Protein 3GQS (pdb70)

CATH classification: 2.60.200.20

Sequence (201 aa):
SRFLLKVLAANIGAEFFHLDSGKTYIVGSDPQVADIVLSDMSISRQHAKIIIGNDNSVLIEDLGSKNGVIVEGRKIEHQSTLSANQVVALGTTLFLLVDYASRFLLKVLAGANIGAEFFHLDSGKTYIVGSDPQVADIVLSDMSISRQHAKIIIIGNDNSVLIEDLGSKNGVIVEGRKIEHQSTTLSANQVVALGTTLFLLVDYA

Solvent-accessible surface area: 9762 Å² total; per-residue (Å²): 92,120,11,24,3,9,5,17,41,94,36,74,57,51,72,103,67,2,46,68,42,112,66,20,33,0,0,32,38,96,166,61,10,82,17,67,4,98,31,187,28,6,25,178,74,0,0,54,0,47,2,24,129,85,70,63,5,68,0,42,38,44,77,17,182,62,5,0,52,0,10,35,110,134,15,112,69,87,34,88,4,56,37,21,37,0,0,12,0,27,101,0,44,0,0,0,0,37,90,129,84,122,7,25,1,11,14,17,29,16,89,67,126,7,54,67,90,76,2,42,69,47,112,64,34,30,0,0,22,25,98,170,55,11,92,7,55,47,102,36,113,30,5,33,148,72,0,0,66,2,62,4,16,128,104,82,45,1,66,1,54,27,52,75,12,99,77,0,0,62,10,73,73,59,130,16,102,153,87,30,86,2,52,31,11,42,16,2,20,2,26,115,17,32,1,0,0,7,35,137,119

InterPro domains:
  IPR000253 Forkhead-associated (FHA) domain [PF00498] (25-90)
  IPR000253 Forkhead-associated (FHA) domain [PS50006] (406-457)
  IPR000253 Forkhead-associated (FHA) domain [SM00240] (24-75)
  IPR000253 Forkhead-associated (FHA) domain [SM00240] (405-457)
  IPR007055 BON domain [PF04972] (689-754)
  IPR007055 BON domain [PS50914] (686-757)
  IPR008984 SMAD/FHA domain superfamily [SSF49879] (3-97)
  IPR008984 SMAD/FHA domain superfamily [SSF49879] (344-480)
  IPR012843 YscD [TIGR02500] (384-827)
  IPR032030 YscD, cytoplasmic domain [PF16697] (387-481)
  IPR050923 Cellular Process Regulator and RNA Processing Protein [PTHR23308] (281-522)
  IPR054376 CdsD, periplasmic PD2 domain [PF22598] (625-685)
  IPR056283 CdsD, C-terminal [PF23862] (772-826)
  IPR056285 CdsD, PD1 domain [PF23863] (573-621)

B-factor: mean 34.55, std 6.67, range [15.03, 60.7]

Foldseek 3Di:
DWKWKAWPFQVHGDIGTDDAQDKFWEFQAPVPGPNHRPDPQTHNTFKMWGHHNPQWIKMFGPPGPQAKAWQHRGDPGMGTAHAPIWIDRGNIIMGMHDDD/DWKKKFWDDPVDRTDIDTDDAQDKFFEFQAPVPGDNHDVDPLTHRGAKMWGHHPPQWIKIAGPVRPQAKAKQRRRDDGMDTHHAQIWIDRGNIIMGMHDDD

Structure (mmCIF, N/CA/C/O backbone):
data_3GQS
#
_entry.id   3GQS
#
_cell.length_a   49.387
_cell.length_b   86.475
_cell.length_c   94.592
_cell.angle_alpha   90.00
_cell.angle_beta   90.00
_cell.angle_gamma   90.00
#
_symmetry.space_group_name_H-M   'C 2 2 21'
#
loop_
_entity.id
_entity.type
_entity.pdbx_description
1 polymer 'Adenylate cyclase-like protein'
2 non-polymer 'PHOSPHATE ION'
3 water water
#
loop_
_atom_site.group_PDB
_atom_site.id
_atom_site.type_symbol
_atom_site.label_atom_id
_atom_site.label_alt_id
_atom_site.label_comp_id
_atom_site.label_asym_id
_atom_site.label_entity_id
_atom_site.label_seq_id
_atom_site.pdbx_PDB_ins_code
_atom_site.Cartn_x
_atom_site.Cartn_y
_atom_site.Cartn_z
_atom_site.occupancy
_atom_site.B_iso_or_equiv
_atom_site.auth_seq_id
_atom_site.auth_comp_id
_atom_site.auth_asym_id
_atom_site.auth_atom_id
_atom_site.pdbx_PDB_model_num
ATOM 1 N N . SER A 1 3 ? 49.154 56.395 38.878 1.00 35.55 3 SER A N 1
ATOM 2 C CA . SER A 1 3 ? 47.640 56.392 38.891 1.00 35.52 3 SER A CA 1
ATOM 3 C C . SER A 1 3 ? 47.035 55.146 39.592 1.00 34.22 3 SER A C 1
ATOM 4 O O . SER A 1 3 ? 47.654 54.103 39.674 1.00 34.68 3 SER A O 1
ATOM 7 N N . ARG A 1 4 ? 45.797 55.289 40.045 1.00 33.12 4 ARG A N 1
ATOM 8 C CA . ARG A 1 4 ? 45.141 54.364 40.997 1.00 31.39 4 ARG A CA 1
ATOM 9 C C . ARG A 1 4 ? 43.941 53.615 40.393 1.00 30.72 4 ARG A C 1
ATOM 10 O O . ARG A 1 4 ? 42.915 54.219 40.102 1.00 29.25 4 ARG A O 1
ATOM 18 N N . PHE A 1 5 ? 44.073 52.306 40.211 1.00 30.01 5 PHE A N 1
ATOM 19 C CA . PHE A 1 5 ? 42.990 51.485 39.628 1.00 29.85 5 PHE A CA 1
ATOM 20 C C . PHE A 1 5 ? 42.167 50.798 40.704 1.00 29.60 5 PHE A C 1
ATOM 21 O O . PHE A 1 5 ? 42.708 50.320 41.680 1.00 28.52 5 PHE A O 1
ATOM 29 N N . LEU A 1 6 ? 40.874 50.680 40.445 1.00 29.64 6 LEU A N 1
ATOM 30 C CA . LEU A 1 6 ? 39.970 49.940 41.329 1.00 29.37 6 LEU A CA 1
ATOM 31 C C . LEU A 1 6 ? 39.069 49.060 40.490 1.00 29.23 6 LEU A C 1
ATOM 32 O O . LEU A 1 6 ? 38.655 49.441 39.416 1.00 30.10 6 LEU A O 1
ATOM 37 N N . LEU A 1 7 ? 38.765 47.877 40.983 1.00 28.85 7 LEU A N 1
ATOM 38 C CA . LEU A 1 7 ? 37.874 47.014 40.288 1.00 29.02 7 LEU A CA 1
ATOM 39 C C . LEU A 1 7 ? 36.508 47.229 40.962 1.00 28.45 7 LEU A C 1
ATOM 40 O O . LEU A 1 7 ? 36.382 47.053 42.164 1.00 26.19 7 LEU A O 1
ATOM 45 N N . LYS A 1 8 ? 35.514 47.667 40.223 1.00 28.43 8 LYS A N 1
ATOM 46 C CA . LYS A 1 8 ? 34.169 47.718 40.859 1.00 29.79 8 LYS A CA 1
ATOM 47 C C . LYS A 1 8 ? 33.213 46.700 40.227 1.00 28.95 8 LYS A C 1
ATOM 48 O O . LYS A 1 8 ? 33.075 46.634 39.022 1.00 29.75 8 LYS A O 1
ATOM 54 N N . VAL A 1 9 ? 32.590 45.906 41.054 1.00 29.04 9 VAL A N 1
ATOM 55 C CA . VAL A 1 9 ? 31.509 44.995 40.607 1.00 30.40 9 VAL A CA 1
ATOM 56 C C . VAL A 1 9 ? 30.165 45.753 40.434 1.00 31.28 9 VAL A C 1
ATOM 57 O O . VAL A 1 9 ? 29.708 46.405 41.361 1.00 31.17 9 VAL A O 1
ATOM 61 N N . LEU A 1 10 ? 29.578 45.630 39.243 1.00 32.12 10 LEU A N 1
ATOM 62 C CA . LEU A 1 10 ? 28.388 46.367 38.806 1.00 33.49 10 LEU A CA 1
ATOM 63 C C . LEU A 1 10 ? 27.076 45.630 39.064 1.00 35.68 10 LEU A C 1
ATOM 64 O O . LEU A 1 10 ? 26.042 46.281 39.263 1.00 35.50 10 LEU A O 1
ATOM 69 N N . ALA A 1 11 ? 27.130 44.292 39.058 1.00 37.05 11 ALA A N 1
ATOM 70 C CA . ALA A 1 11 ? 25.908 43.443 39.072 1.00 38.59 11 ALA A CA 1
ATOM 71 C C . ALA A 1 11 ? 26.281 42.000 38.827 1.00 38.60 11 ALA A C 1
ATOM 72 O O . ALA A 1 11 ? 27.462 41.738 38.626 1.00 39.79 11 ALA A O 1
ATOM 74 N N . ALA A 1 13 ? 24.131 39.754 41.660 1.00 55.46 13 ALA A N 1
ATOM 75 C CA . ALA A 1 13 ? 25.432 39.153 41.916 1.00 55.57 13 ALA A CA 1
ATOM 76 C C . ALA A 1 13 ? 26.042 39.648 43.265 1.00 55.94 13 ALA A C 1
ATOM 77 O O . ALA A 1 13 ? 25.463 39.414 44.334 1.00 56.30 13 ALA A O 1
ATOM 79 N N . ASN A 1 14 ? 27.199 40.318 43.196 1.00 55.79 14 ASN A N 1
ATOM 80 C CA . ASN A 1 14 ? 27.885 40.910 44.362 1.00 54.95 14 ASN A CA 1
ATOM 81 C C . ASN A 1 14 ? 28.017 42.442 44.204 1.00 54.03 14 ASN A C 1
ATOM 82 O O . ASN A 1 14 ? 29.038 43.024 44.587 1.00 54.32 14 ASN A O 1
ATOM 84 N N . ILE A 1 15 ? 26.977 43.068 43.645 1.00 52.79 15 ILE A N 1
ATOM 85 C CA . ILE A 1 15 ? 26.944 44.527 43.326 1.00 51.30 15 ILE A CA 1
ATOM 86 C C . ILE A 1 15 ? 27.489 45.466 44.432 1.00 50.09 15 ILE A C 1
ATOM 87 O O . ILE A 1 15 ? 27.175 45.312 45.604 1.00 50.40 15 ILE A O 1
ATOM 89 N N . GLY A 1 16 ? 28.290 46.450 44.041 1.00 48.47 16 GLY A N 1
ATOM 90 C CA . GLY A 1 16 ? 28.840 47.419 44.996 1.00 47.38 16 GLY A CA 1
ATOM 91 C C . GLY A 1 16 ? 30.339 47.213 45.255 1.00 46.80 16 GLY A C 1
ATOM 92 O O . GLY A 1 16 ? 31.114 48.201 45.299 1.00 47.53 16 GLY A O 1
ATOM 93 N N . ALA A 1 17 ? 30.758 45.943 45.392 1.00 44.00 17 ALA A N 1
ATOM 94 C CA . ALA A 1 17 ? 32.141 45.612 45.802 1.00 41.80 17 ALA A CA 1
ATOM 95 C C . ALA A 1 17 ? 33.177 46.489 45.047 1.00 38.99 17 ALA A C 1
ATOM 96 O O . ALA A 1 17 ? 33.055 46.663 43.836 1.00 38.80 17 ALA A O 1
ATOM 98 N N . GLU A 1 18 ? 34.157 47.040 45.765 1.00 34.99 18 GLU A N 1
ATOM 99 C CA . GLU A 1 18 ? 35.269 47.793 45.119 1.00 32.22 18 GLU A CA 1
ATOM 100 C C . GLU A 1 18 ? 36.645 47.560 45.781 1.00 28.71 18 GLU A C 1
ATOM 101 O O . GLU A 1 18 ? 36.792 47.684 46.973 1.00 25.84 18 GLU A O 1
ATOM 107 N N . PHE A 1 19 ? 37.627 47.226 44.945 1.00 26.82 19 PHE A N 1
ATOM 108 C CA A PHE A 1 19 ? 38.957 46.758 45.404 0.50 25.43 19 PHE A CA 1
ATOM 109 C CA B PHE A 1 19 ? 38.949 46.761 45.390 0.50 25.64 19 PHE A CA 1
ATOM 110 C C . PHE A 1 19 ? 40.100 47.451 44.645 1.00 24.46 19 PHE A C 1
ATOM 111 O O . PHE A 1 19 ? 40.150 47.444 43.431 1.00 23.99 19 PHE A O 1
ATOM 126 N N . HIS A 1 20 ? 41.011 48.061 45.393 1.00 23.56 20 HIS A N 1
ATOM 127 C CA . HIS A 1 20 ? 42.206 48.712 44.827 1.00 22.12 20 HIS A CA 1
ATOM 128 C C . HIS A 1 20 ? 43.116 47.634 44.297 1.00 20.93 20 HIS A C 1
ATOM 129 O O . HIS A 1 20 ? 43.441 46.714 44.993 1.00 20.96 20 HIS A O 1
ATOM 136 N N . LEU A 1 21 ? 43.422 47.726 43.026 1.00 20.77 21 LEU A N 1
ATOM 137 C CA . LEU A 1 21 ? 44.278 46.763 42.353 1.00 22.44 21 LEU A CA 1
ATOM 138 C C . LEU A 1 21 ? 45.655 47.458 42.199 1.00 22.08 21 LEU A C 1
ATOM 139 O O . LEU A 1 21 ? 45.798 48.475 41.512 1.00 21.89 21 LEU A O 1
ATOM 144 N N . ASP A 1 22 ? 46.633 46.898 42.866 1.00 22.92 22 ASP A N 1
ATOM 145 C CA . ASP A 1 22 ? 47.988 47.565 43.054 1.00 23.31 22 ASP A CA 1
ATOM 146 C C . ASP A 1 22 ? 48.796 47.476 41.792 1.00 23.80 22 ASP A C 1
ATOM 147 O O . ASP A 1 22 ? 48.697 46.488 41.049 1.00 23.90 22 ASP A O 1
ATOM 152 N N . SER A 1 23 ? 49.634 48.476 41.541 1.00 24.51 23 SER A N 1
ATOM 153 C CA . SER A 1 23 ? 50.476 48.449 40.348 1.00 24.34 23 SER A CA 1
ATOM 154 C C . SER A 1 23 ? 51.562 47.374 40.536 1.00 25.26 23 SER A C 1
ATOM 155 O O . SER A 1 23 ? 52.152 47.212 41.628 1.00 25.17 23 SER A O 1
ATOM 158 N N . GLY A 1 24 ? 51.821 46.618 39.476 1.00 26.06 24 GLY A N 1
ATOM 159 C CA . GLY A 1 24 ? 52.771 45.474 39.571 1.00 26.86 24 GLY A CA 1
ATOM 160 C C . GLY A 1 24 ? 52.173 44.209 40.201 1.00 27.43 24 GLY A C 1
ATOM 161 O O . GLY A 1 24 ? 52.881 43.257 40.519 1.00 26.85 24 GLY A O 1
ATOM 162 N N . LYS A 1 25 ? 50.856 44.172 40.397 1.00 28.28 25 LYS A N 1
ATOM 163 C CA . LYS A 1 25 ? 50.261 42.960 40.994 1.00 28.41 25 LYS A CA 1
ATOM 164 C C . LYS A 1 25 ? 49.290 42.306 40.071 1.00 27.68 25 LYS A C 1
ATOM 165 O O . LYS A 1 25 ? 48.777 42.921 39.150 1.00 28.70 25 LYS A O 1
ATOM 171 N N . THR A 1 26 ? 49.047 41.040 40.357 1.00 27.67 26 THR A N 1
ATOM 172 C CA . THR A 1 26 ? 48.167 40.161 39.594 1.00 26.45 26 THR A CA 1
ATOM 173 C C . THR A 1 26 ? 47.052 39.689 40.523 1.00 26.46 26 THR A C 1
ATOM 174 O O . THR A 1 26 ? 47.319 39.314 41.647 1.00 25.26 26 THR A O 1
ATOM 178 N N . TYR A 1 27 ? 45.811 39.669 40.028 1.00 25.62 27 TYR A N 1
ATOM 179 C CA . TYR A 1 27 ? 44.667 39.284 40.855 1.00 25.45 27 TYR A CA 1
ATOM 180 C C . TYR A 1 27 ? 43.794 38.277 40.109 1.00 23.50 27 TYR A C 1
ATOM 181 O O . TYR A 1 27 ? 43.450 38.448 38.987 1.00 23.34 27 TYR A O 1
ATOM 190 N N . ILE A 1 28 ? 43.437 37.226 40.768 1.00 23.59 28 ILE A N 1
ATOM 191 C CA . ILE A 1 28 ? 42.610 36.203 40.161 1.00 23.40 28 ILE A CA 1
ATOM 192 C C . ILE A 1 28 ? 41.174 36.445 40.596 1.00 23.41 28 ILE A C 1
ATOM 193 O O . ILE A 1 28 ? 40.922 36.619 41.756 1.00 23.71 28 ILE A O 1
ATOM 198 N N . VAL A 1 29 ? 40.270 36.459 39.646 1.00 24.23 29 VAL A N 1
ATOM 199 C CA . VAL A 1 29 ? 38.841 36.664 39.943 1.00 25.88 29 VAL A CA 1
ATOM 200 C C . VAL A 1 29 ? 38.156 35.284 39.769 1.00 25.00 29 VAL A C 1
ATOM 201 O O . VAL A 1 29 ? 38.288 34.673 38.761 1.00 26.86 29 VAL A O 1
ATOM 205 N N . GLY A 1 30 ? 37.476 34.806 40.779 1.00 24.90 30 GLY A N 1
ATOM 206 C CA . GLY A 1 30 ? 36.757 33.549 40.647 1.00 25.89 30 GLY A CA 1
ATOM 207 C C . GLY A 1 30 ? 35.759 33.344 41.764 1.00 26.18 30 GLY A C 1
ATOM 208 O O . GLY A 1 30 ? 35.582 34.220 42.595 1.00 26.52 30 GLY 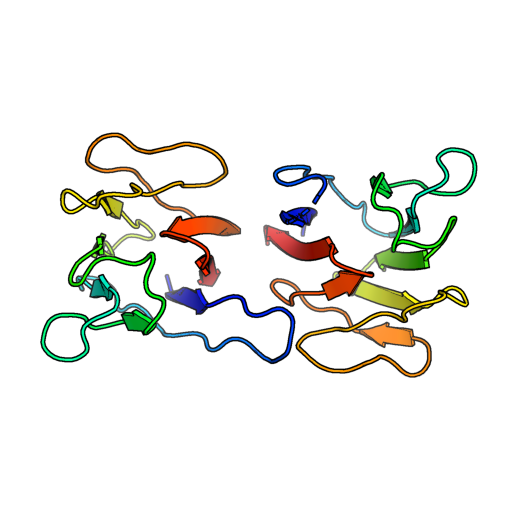A O 1
ATOM 209 N N . SER A 1 31 ? 35.147 32.161 41.780 1.00 26.27 31 SER A N 1
ATOM 210 C CA . SER A 1 31 ? 34.144 31.790 42.782 1.00 25.43 31 SER A CA 1
ATOM 211 C C . SER A 1 31 ? 34.690 30.994 43.969 1.00 25.81 31 SER A C 1
ATOM 212 O O . SER A 1 31 ? 34.000 30.908 44.988 1.00 25.62 31 SER A O 1
ATOM 215 N N . ASP A 1 32 ? 35.899 30.422 43.840 1.00 24.84 32 ASP A N 1
ATOM 216 C CA . ASP A 1 32 ? 36.538 29.630 44.926 1.00 25.06 32 ASP A CA 1
ATOM 217 C C . ASP A 1 32 ? 37.579 30.472 45.735 1.00 24.88 32 ASP A C 1
ATOM 218 O O . ASP A 1 32 ? 38.613 30.855 45.196 1.00 25.44 32 ASP A O 1
ATOM 223 N N . PRO A 1 33 ? 37.299 30.735 47.017 1.00 24.33 33 PRO A N 1
ATOM 224 C CA . PRO A 1 33 ? 38.121 31.551 47.811 1.00 25.29 33 PRO A CA 1
ATOM 225 C C . PRO A 1 33 ? 39.498 30.968 48.117 1.00 25.99 33 PRO A C 1
ATOM 226 O O . PRO A 1 33 ? 40.361 31.712 48.549 1.00 26.08 33 PRO A O 1
ATOM 230 N N . GLN A 1 34 ? 39.670 29.669 47.926 1.00 26.66 34 GLN A N 1
ATOM 231 C CA . GLN A 1 34 ? 40.996 29.020 48.064 1.00 27.38 34 GLN A CA 1
ATOM 232 C C . GLN A 1 34 ? 41.910 29.198 46.856 1.00 26.93 34 GLN A C 1
ATOM 233 O O . GLN A 1 34 ? 43.075 28.811 46.932 1.00 27.84 34 GLN A O 1
ATOM 239 N N . VAL A 1 35 ? 41.391 29.729 45.748 1.00 26.20 35 VAL A N 1
ATOM 240 C CA . VAL A 1 35 ? 42.216 29.985 44.553 1.00 25.92 35 VAL A CA 1
ATOM 241 C C . VAL A 1 35 ? 42.102 31.420 43.993 1.00 26.60 35 VAL A C 1
ATOM 242 O O . VAL A 1 35 ? 42.999 31.872 43.269 1.00 27.93 35 VAL A O 1
ATOM 246 N N . ALA A 1 36 ? 41.010 32.130 44.327 1.00 25.09 36 ALA A N 1
ATOM 247 C CA . ALA A 1 36 ? 40.769 33.465 43.827 1.00 23.86 36 ALA A CA 1
ATOM 248 C C . ALA A 1 36 ? 41.140 34.511 44.867 1.00 22.81 36 ALA A C 1
ATOM 249 O O . ALA A 1 36 ? 41.029 34.279 46.063 1.00 20.88 36 ALA A O 1
ATOM 251 N N . ASP A 1 37 ? 41.595 35.667 44.372 1.00 22.58 37 ASP A N 1
ATOM 252 C CA . ASP A 1 37 ? 41.818 36.876 45.217 1.00 23.58 37 ASP A CA 1
ATOM 253 C C . ASP A 1 37 ? 40.570 37.800 45.332 1.00 24.06 37 ASP A C 1
ATOM 254 O O . ASP A 1 37 ? 40.360 38.420 46.361 1.00 22.97 37 ASP A O 1
ATOM 259 N N . ILE A 1 38 ? 39.790 37.879 44.260 1.00 25.27 38 ILE A N 1
ATOM 260 C CA . ILE A 1 38 ? 38.476 38.617 44.270 1.00 26.29 38 ILE A CA 1
ATOM 261 C C . ILE A 1 38 ? 37.419 37.509 44.101 1.00 27.51 38 ILE A C 1
ATOM 262 O O . ILE A 1 38 ? 37.305 36.874 43.051 1.00 26.06 38 ILE A O 1
ATOM 267 N N . VAL A 1 39 ? 36.745 37.191 45.194 1.00 29.55 39 VAL A N 1
ATOM 268 C CA . VAL A 1 39 ? 35.861 36.044 45.196 1.00 31.12 39 VAL A CA 1
ATOM 269 C C . VAL A 1 39 ? 34.417 36.524 44.963 1.00 32.92 39 VAL A C 1
ATOM 270 O O . VAL A 1 39 ? 33.850 37.284 45.764 1.00 33.89 39 VAL A O 1
ATOM 274 N N . LEU A 1 40 ? 33.836 36.034 43.878 1.00 34.40 40 LEU A N 1
ATOM 275 C CA . LEU A 1 40 ? 32.427 36.316 43.501 1.00 36.50 40 LEU A CA 1
ATOM 276 C C . LEU A 1 40 ? 31.593 35.026 43.568 1.00 37.07 40 LEU A C 1
ATOM 277 O O . LEU A 1 40 ? 31.896 34.032 42.900 1.00 37.56 40 LEU A O 1
ATOM 282 N N . SER A 1 41 ? 30.541 35.051 44.360 1.00 37.93 41 SER A N 1
ATOM 283 C CA . SER A 1 41 ? 29.786 33.814 44.691 1.00 38.73 41 SER A CA 1
ATOM 284 C C . SER A 1 41 ? 28.824 33.267 43.600 1.00 38.69 41 SER A C 1
ATOM 285 O O . SER A 1 41 ? 28.172 32.283 43.815 1.00 39.87 41 SER A O 1
ATOM 288 N N . ASP A 1 42 ? 28.803 33.873 42.429 1.00 39.16 42 ASP A N 1
ATOM 289 C CA . ASP A 1 42 ? 27.907 33.488 41.335 1.00 39.27 42 ASP A CA 1
ATOM 290 C C . ASP A 1 42 ? 28.300 32.158 40.676 1.00 38.38 42 ASP A C 1
ATOM 291 O O . ASP A 1 42 ? 29.417 31.973 40.203 1.00 38.50 42 ASP A O 1
ATOM 296 N N . MET A 1 43 ? 27.336 31.250 40.644 1.00 37.90 43 MET A N 1
ATOM 297 C CA . MET A 1 43 ? 27.457 29.909 40.047 1.00 37.32 43 MET A CA 1
ATOM 298 C C . MET A 1 43 ? 28.074 29.865 38.639 1.00 35.89 43 MET A C 1
ATOM 299 O O . MET A 1 43 ? 28.630 28.850 38.250 1.00 35.62 43 MET A O 1
ATOM 304 N N . SER A 1 44 ? 27.957 30.952 37.881 1.00 34.34 44 SER A N 1
ATOM 305 C CA . SER A 1 44 ? 28.403 31.007 36.468 1.00 33.13 44 SER A CA 1
ATOM 306 C C . SER A 1 44 ? 29.860 31.501 36.329 1.00 31.31 44 SER A C 1
ATOM 307 O O . SER A 1 44 ? 30.367 31.723 35.219 1.00 29.24 44 SER A O 1
ATOM 310 N N . ILE A 1 45 ? 30.485 31.709 37.485 1.00 30.24 45 ILE A N 1
ATOM 311 C CA . ILE A 1 45 ? 31.904 32.084 37.588 1.00 28.56 45 ILE A CA 1
ATOM 312 C C . ILE A 1 45 ? 32.781 30.835 37.970 1.00 26.88 45 ILE A C 1
ATOM 313 O O . ILE A 1 45 ? 32.605 30.153 38.993 1.00 25.08 45 ILE A O 1
ATOM 318 N N . SER A 1 46 ? 33.746 30.558 37.120 1.00 26.34 46 SER A N 1
ATOM 319 C CA . SER A 1 46 ? 34.714 29.500 37.373 1.00 25.90 46 SER A CA 1
ATOM 320 C C . SER A 1 46 ? 35.452 29.698 38.713 1.00 25.47 46 SER A C 1
ATOM 321 O O . SER A 1 46 ? 35.552 30.814 39.234 1.00 25.88 46 SER A O 1
ATOM 324 N N . ARG A 1 47 ? 35.916 28.596 39.280 1.00 26.19 47 ARG A N 1
ATOM 325 C CA . ARG A 1 47 ? 36.622 28.615 40.561 1.00 26.78 47 ARG A CA 1
ATOM 326 C C . ARG A 1 47 ? 37.746 29.667 40.492 1.00 26.57 47 ARG A C 1
ATOM 327 O O . ARG A 1 47 ? 37.913 30.506 41.366 1.00 26.07 47 ARG A O 1
ATOM 335 N N . GLN A 1 48 ? 38.446 29.625 39.386 1.00 27.21 48 GLN A N 1
ATOM 336 C CA . GLN A 1 48 ? 39.318 30.725 38.967 1.00 27.93 48 GLN A CA 1
ATOM 337 C C . GLN A 1 48 ? 39.088 31.004 37.503 1.00 27.45 48 GLN A C 1
ATOM 338 O O . GLN A 1 48 ? 39.219 30.168 36.653 1.00 27.67 48 GLN A O 1
ATOM 344 N N . HIS A 1 49 ? 38.724 32.233 37.221 1.00 28.66 49 HIS A N 1
ATOM 345 C CA . HIS A 1 49 ? 38.097 32.537 35.979 1.00 28.55 49 HIS A CA 1
ATOM 346 C C . HIS A 1 49 ? 38.955 33.416 35.056 1.00 29.61 49 HIS A C 1
ATOM 347 O O . HIS A 1 49 ? 39.080 33.167 33.858 1.00 30.21 49 HIS A O 1
ATOM 354 N N . ALA A 1 50 ? 39.472 34.483 35.644 1.00 29.78 50 ALA A N 1
ATOM 355 C CA . ALA A 1 50 ? 40.137 35.562 34.928 1.00 28.90 50 ALA A CA 1
ATOM 356 C C . ALA A 1 50 ? 41.261 36.039 35.819 1.00 28.39 50 ALA A C 1
ATOM 357 O O . ALA A 1 50 ? 41.166 35.976 37.022 1.00 26.33 50 ALA A O 1
ATOM 359 N N . LYS A 1 51 ? 42.301 36.560 35.185 1.00 28.59 51 LYS A N 1
ATOM 360 C CA . LYS A 1 51 ? 43.423 37.114 35.896 1.00 29.34 51 LYS A CA 1
ATOM 361 C C . LYS A 1 51 ? 43.667 38.511 35.420 1.00 28.10 51 LYS A C 1
ATOM 362 O O . LYS A 1 51 ? 43.605 38.760 34.248 1.00 28.53 51 LYS A O 1
ATOM 368 N N . ILE A 1 52 ? 43.894 39.421 36.347 1.00 27.46 52 ILE A N 1
ATOM 369 C CA . ILE A 1 52 ? 44.083 40.831 36.017 1.00 27.62 52 ILE A CA 1
ATOM 370 C C . ILE A 1 52 ? 45.474 41.226 36.465 1.00 27.17 52 ILE A C 1
ATOM 371 O O . ILE A 1 52 ? 45.820 41.119 37.615 1.00 27.62 52 ILE A O 1
ATOM 376 N N . ILE A 1 53 ? 46.277 41.632 35.509 1.00 27.47 53 ILE A N 1
ATOM 377 C CA . ILE A 1 53 ? 47.673 41.950 35.745 1.00 26.79 53 ILE A CA 1
ATOM 378 C C . ILE A 1 53 ? 47.861 43.428 35.585 1.00 26.68 53 ILE A C 1
ATOM 379 O O . ILE A 1 53 ? 47.658 43.985 34.516 1.00 25.99 53 ILE A O 1
ATOM 384 N N . ILE A 1 54 ? 48.238 44.084 36.657 1.00 27.88 54 ILE A N 1
ATOM 385 C CA . ILE A 1 54 ? 48.488 45.522 36.575 1.00 29.09 54 ILE A CA 1
ATOM 386 C C . ILE A 1 54 ? 49.978 45.679 36.437 1.00 30.54 54 ILE A C 1
ATOM 387 O O . ILE A 1 54 ? 50.737 45.321 37.326 1.00 30.60 54 ILE A O 1
ATOM 392 N N . GLY A 1 55 ? 50.381 46.165 35.273 1.00 32.15 55 GLY A N 1
ATOM 393 C CA . GLY A 1 55 ? 51.779 46.407 34.990 1.00 33.32 55 GLY A CA 1
ATOM 394 C C . GLY A 1 55 ? 52.222 47.608 35.789 1.00 34.85 55 GLY A C 1
ATOM 395 O O . GLY A 1 55 ? 51.419 48.328 36.362 1.00 35.61 55 GLY A O 1
ATOM 396 N N . ASN A 1 56 ? 53.518 47.832 35.830 1.00 36.58 56 ASN A N 1
ATOM 397 C CA . ASN A 1 56 ? 54.030 48.928 36.611 1.00 37.63 56 ASN A CA 1
ATOM 398 C C . ASN A 1 56 ? 53.863 50.292 35.952 1.00 38.12 56 ASN A C 1
ATOM 399 O O . ASN A 1 56 ? 54.166 51.305 36.578 1.00 38.38 56 ASN A O 1
ATOM 404 N N . ASP A 1 57 ? 53.337 50.327 34.731 1.00 38.34 57 ASP A N 1
ATOM 405 C CA . ASP A 1 57 ? 53.248 51.594 33.991 1.00 38.39 57 ASP A CA 1
ATOM 406 C C . ASP A 1 57 ? 51.846 52.022 33.529 1.00 38.44 57 ASP A C 1
ATOM 407 O O . ASP A 1 57 ? 51.675 52.498 32.412 1.00 38.30 57 ASP A O 1
ATOM 409 N N . ASN A 1 58 ? 50.846 51.870 34.377 1.00 39.15 58 ASN A N 1
ATOM 410 C CA . ASN A 1 58 ? 49.473 52.320 34.019 1.00 39.19 58 ASN A CA 1
ATOM 411 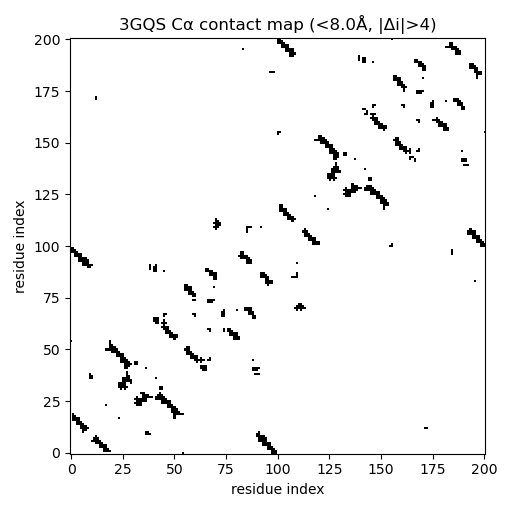C C . ASN A 1 58 ? 48.798 51.489 32.927 1.00 38.99 58 ASN A C 1
ATOM 412 O O . ASN A 1 58 ? 47.820 51.950 32.316 1.00 39.50 58 ASN A O 1
ATOM 414 N N . SER A 1 59 ? 49.315 50.284 32.686 1.00 38.21 59 SER A N 1
ATOM 415 C CA . SER A 1 59 ? 48.721 49.373 31.712 1.00 37.53 59 SER A CA 1
ATOM 416 C C . SER A 1 59 ? 48.117 48.158 32.415 1.00 36.39 59 SER A C 1
ATOM 417 O O . SER A 1 59 ? 48.639 47.664 33.412 1.00 35.94 59 SER A O 1
ATOM 420 N N . VAL A 1 60 ? 47.018 47.667 31.871 1.00 35.23 60 VAL A N 1
ATOM 421 C CA . VAL A 1 60 ? 46.356 46.510 32.434 1.00 34.05 60 VAL A CA 1
ATOM 422 C C . VAL A 1 60 ? 46.131 45.425 31.400 1.00 33.01 60 VAL A C 1
ATOM 423 O O . VAL A 1 60 ? 45.786 45.695 30.269 1.00 32.00 60 VAL A O 1
ATOM 427 N N . LEU A 1 61 ? 46.308 44.181 31.828 1.00 32.05 61 LEU A N 1
ATOM 428 C CA . LEU A 1 61 ? 46.001 43.041 30.974 1.00 30.89 61 LEU A CA 1
ATOM 429 C C . LEU A 1 61 ? 44.986 42.171 31.654 1.00 29.98 61 LEU A C 1
ATOM 430 O O . LEU A 1 61 ? 44.952 42.033 32.872 1.00 29.28 61 LEU A O 1
ATOM 435 N N . ILE A 1 62 ? 44.134 41.570 30.866 1.00 29.50 62 ILE A N 1
ATOM 436 C CA . ILE A 1 62 ? 43.211 40.607 31.412 1.00 29.04 62 ILE A CA 1
ATOM 437 C C . ILE A 1 62 ? 43.389 39.344 30.615 1.00 29.07 62 ILE A C 1
ATOM 438 O O . ILE A 1 62 ? 43.746 39.356 29.449 1.00 28.16 62 ILE A O 1
ATOM 443 N N . GLU A 1 63 ? 43.103 38.248 31.288 1.00 29.16 63 GLU A N 1
ATOM 444 C CA . GLU A 1 63 ? 43.454 36.936 30.814 1.00 29.77 63 GLU A CA 1
ATOM 445 C C . GLU A 1 63 ? 42.380 35.963 31.235 1.00 27.23 63 GLU A C 1
ATOM 446 O O . GLU A 1 63 ? 41.932 36.003 32.361 1.00 26.80 63 GLU A O 1
ATOM 452 N N . ASP A 1 64 ? 42.010 35.082 30.342 1.00 26.67 64 ASP A N 1
ATOM 453 C CA . ASP A 1 64 ? 41.068 34.015 30.653 1.00 27.29 64 ASP A CA 1
ATOM 454 C C . ASP A 1 64 ? 41.780 32.762 31.187 1.00 26.58 64 ASP A C 1
ATOM 455 O O . ASP A 1 64 ? 42.701 32.283 30.575 1.00 28.03 64 ASP A O 1
ATOM 460 N N . LEU A 1 65 ? 41.339 32.246 32.332 1.00 26.45 65 LEU A N 1
ATOM 461 C CA . LEU A 1 65 ? 41.999 31.087 32.976 1.00 26.36 65 LEU A CA 1
ATOM 462 C C . LEU A 1 65 ? 41.282 29.768 32.716 1.00 25.90 65 LEU A C 1
ATOM 463 O O . LEU A 1 65 ? 40.971 29.037 33.641 1.00 25.38 65 LEU A O 1
ATOM 468 N N . GLY A 1 66 ? 41.026 29.485 31.461 1.00 26.69 66 GLY A N 1
ATOM 469 C CA . GLY A 1 66 ? 40.263 28.296 31.081 1.00 27.38 66 GLY A CA 1
ATOM 470 C C . GLY A 1 66 ? 38.862 28.292 31.685 1.00 27.74 66 GLY A C 1
ATOM 471 O O . GLY A 1 66 ? 38.361 27.238 32.044 1.00 27.29 66 GLY A O 1
ATOM 472 N N . SER A 1 67 ? 38.241 29.482 31.772 1.00 27.79 67 SER A N 1
ATOM 473 C CA . SER A 1 67 ? 36.912 29.611 32.343 1.00 27.82 67 SER A CA 1
ATOM 474 C C . SER A 1 67 ? 35.870 28.853 31.509 1.00 29.13 67 SER A C 1
ATOM 475 O O . SER A 1 67 ? 36.003 28.666 30.289 1.00 27.41 67 SER A O 1
ATOM 478 N N . LYS A 1 68 ? 34.822 28.424 32.199 1.00 30.32 68 LYS A N 1
ATOM 479 C CA . LYS A 1 68 ? 33.690 27.712 31.557 1.00 31.62 68 LYS A CA 1
ATOM 480 C C . LYS A 1 68 ? 32.977 28.598 30.503 1.00 32.03 68 LYS A C 1
ATOM 481 O O . LYS A 1 68 ? 32.778 28.185 29.369 1.00 32.02 68 LYS A O 1
ATOM 487 N N . ASN A 1 69 ? 32.687 29.837 30.891 1.00 32.61 69 ASN A N 1
ATOM 488 C CA . ASN A 1 69 ? 31.847 30.807 30.151 1.00 33.34 69 ASN A CA 1
ATOM 489 C C . ASN A 1 69 ? 32.613 31.924 29.411 1.00 33.44 69 ASN A C 1
ATOM 490 O O . ASN A 1 69 ? 32.014 32.758 28.720 1.00 33.48 69 ASN A O 1
ATOM 495 N N . GLY A 1 70 ? 33.917 31.985 29.621 1.00 32.64 70 GLY A N 1
ATOM 496 C CA . GLY A 1 70 ? 34.753 32.926 28.881 1.00 32.31 70 GLY A CA 1
ATOM 497 C C . GLY A 1 70 ? 34.829 34.265 29.569 1.00 31.71 70 GLY A C 1
ATOM 498 O O . GLY A 1 70 ? 34.210 34.502 30.599 1.00 31.59 70 GLY A O 1
ATOM 499 N N . VAL A 1 71 ? 35.619 35.146 28.988 1.00 31.67 71 VAL A N 1
ATOM 500 C CA . VAL A 1 71 ? 35.800 36.504 29.497 1.00 30.62 71 VAL A CA 1
ATOM 501 C C . VAL A 1 71 ? 35.417 37.450 28.371 1.00 30.90 71 VAL A C 1
ATOM 502 O O . VAL A 1 71 ? 36.020 37.408 27.297 1.00 30.82 71 VAL A O 1
ATOM 506 N N . ILE A 1 72 ? 34.373 38.241 28.609 1.00 31.29 72 ILE A N 1
ATOM 507 C CA . ILE A 1 72 ? 33.793 39.145 27.600 1.00 31.31 72 ILE A CA 1
ATOM 508 C C . ILE A 1 72 ? 34.140 40.565 27.974 1.00 31.75 72 ILE A C 1
ATOM 509 O O . ILE A 1 72 ? 33.841 41.004 29.087 1.00 30.40 72 ILE A O 1
ATOM 514 N N . VAL A 1 73 ? 34.799 41.273 27.053 1.00 33.05 73 VAL A N 1
ATOM 515 C CA . VAL A 1 73 ? 35.070 42.703 27.248 1.00 34.55 73 VAL A CA 1
ATOM 516 C C . VAL A 1 73 ? 34.257 43.469 26.187 1.00 36.05 73 VAL A C 1
ATOM 517 O O . VAL A 1 73 ? 34.335 43.198 24.977 1.00 36.20 73 VAL A O 1
ATOM 521 N N . GLU A 1 74 ? 33.438 44.393 26.664 1.00 38.54 74 GLU A N 1
ATOM 522 C CA . GLU A 1 74 ? 32.639 45.273 25.789 1.00 39.30 74 GLU A CA 1
ATOM 523 C C . GLU A 1 74 ? 32.084 44.486 24.621 1.00 40.30 74 GLU A C 1
ATOM 524 O O . GLU A 1 74 ? 32.326 44.817 23.440 1.00 40.95 74 GLU A O 1
ATOM 530 N N . GLY A 1 75 ? 31.397 43.401 24.939 1.00 41.05 75 GLY A N 1
ATOM 531 C CA . GLY A 1 75 ? 30.764 42.582 23.892 1.00 41.78 75 GLY A CA 1
ATOM 532 C C . GLY A 1 75 ? 31.610 41.591 23.112 1.00 42.49 75 GLY A C 1
ATOM 533 O O . GLY A 1 75 ? 31.081 40.928 22.230 1.00 43.74 75 GLY A O 1
ATOM 534 N N . ARG A 1 76 ? 32.903 41.465 23.399 1.00 42.53 76 ARG A N 1
ATOM 535 C CA . ARG A 1 76 ? 33.737 40.489 22.657 1.00 42.36 76 ARG A CA 1
ATOM 536 C C . ARG A 1 76 ? 34.460 39.496 23.574 1.00 40.49 76 ARG A C 1
ATOM 537 O O . ARG A 1 76 ? 35.057 39.882 24.562 1.00 38.98 76 ARG A O 1
ATOM 545 N N . LYS A 1 77 ? 34.350 38.219 23.221 1.00 38.45 77 LYS A N 1
ATOM 546 C CA . LYS A 1 77 ? 34.971 37.130 23.967 1.00 36.33 77 LYS A CA 1
ATOM 547 C C . LYS A 1 77 ? 36.463 37.083 23.675 1.00 38.30 77 LYS A C 1
ATOM 548 O O . LYS A 1 77 ? 36.850 36.834 22.560 1.00 39.75 77 LYS A O 1
ATOM 554 N N . ILE A 1 78 ? 37.296 37.349 24.663 1.00 39.61 78 ILE A N 1
ATOM 555 C CA . ILE A 1 78 ? 38.741 37.429 24.392 1.00 40.17 78 ILE A CA 1
ATOM 556 C C . ILE A 1 78 ? 39.291 36.002 24.148 1.00 41.07 78 ILE A C 1
ATOM 557 O O . ILE A 1 78 ? 38.889 35.037 24.827 1.00 40.93 78 ILE A O 1
ATOM 562 N N . GLU A 1 79 ? 40.191 35.908 23.167 1.00 41.51 79 GLU A N 1
ATOM 563 C CA . GLU A 1 79 ? 40.699 34.636 22.627 1.00 41.80 79 GLU A CA 1
ATOM 564 C C . GLU A 1 79 ? 41.894 34.087 23.411 1.00 42.25 79 GLU A C 1
ATOM 565 O O . GLU A 1 79 ? 42.228 32.904 23.284 1.00 43.38 79 GLU A O 1
ATOM 567 N N . HIS A 1 80 ? 42.556 34.917 24.204 1.00 41.86 80 HIS A N 1
ATOM 568 C CA . HIS A 1 80 ? 43.344 34.367 25.325 1.00 41.93 80 HIS A CA 1
ATOM 569 C C . HIS A 1 80 ? 43.624 35.423 26.386 1.00 41.55 80 HIS A C 1
ATOM 570 O O . HIS A 1 80 ? 43.281 35.252 27.553 1.00 39.79 80 HIS A O 1
ATOM 572 N N . GLN A 1 81 ? 44.259 36.503 25.931 1.00 41.22 81 GLN A N 1
ATOM 573 C CA . GLN A 1 81 ? 44.724 37.564 26.808 1.00 40.86 81 GLN A CA 1
ATOM 574 C C . GLN A 1 81 ? 44.656 38.895 26.103 1.00 39.79 81 GLN A C 1
ATOM 575 O O . GLN A 1 81 ? 45.228 39.024 25.048 1.00 39.38 81 GLN A O 1
ATOM 581 N N . SER A 1 82 ? 44.049 39.908 26.714 1.00 39.15 82 SER A N 1
ATOM 582 C CA . SER A 1 82 ? 44.055 41.250 26.069 1.00 38.04 82 SER A CA 1
ATOM 583 C C . SER A 1 82 ? 44.253 42.426 27.025 1.00 36.27 82 SER A C 1
ATOM 584 O O . SER A 1 82 ? 44.209 42.264 28.230 1.00 35.89 82 SER A O 1
ATOM 587 N N . THR A 1 83 ? 44.503 43.587 26.433 1.00 34.98 83 THR A N 1
ATOM 588 C CA . THR A 1 83 ? 44.537 44.870 27.104 1.00 34.55 83 THR A CA 1
ATOM 589 C C . THR A 1 83 ? 43.157 45.182 27.644 1.00 35.07 83 THR A C 1
ATOM 590 O O . THR A 1 83 ? 42.134 44.908 27.008 1.00 35.11 83 THR A O 1
ATOM 594 N N . LEU A 1 84 ? 43.138 45.731 28.841 1.00 34.92 84 LEU A N 1
ATOM 595 C CA . LEU A 1 84 ? 41.900 46.152 29.472 1.00 34.58 84 LEU A CA 1
ATOM 596 C C . LEU A 1 84 ? 42.132 47.600 29.822 1.00 34.68 84 LEU A C 1
ATOM 597 O O . LEU A 1 84 ? 43.129 47.931 30.443 1.00 34.62 84 LEU A O 1
ATOM 602 N N . SER A 1 85 ? 41.214 48.452 29.397 1.00 35.14 85 SER A N 1
ATOM 603 C CA . SER A 1 85 ? 41.313 49.892 29.631 1.00 35.50 85 SER A CA 1
ATOM 604 C C . SER A 1 85 ? 40.345 50.329 30.743 1.00 34.72 85 SER A C 1
ATOM 605 O O . SER A 1 85 ? 39.343 49.657 31.020 1.00 35.19 85 SER A O 1
ATOM 608 N N . ALA A 1 86 ? 40.671 51.421 31.404 1.00 34.04 86 ALA A N 1
ATOM 609 C CA . ALA A 1 86 ? 39.734 52.051 32.332 1.00 34.77 86 ALA A CA 1
ATOM 610 C C . ALA A 1 86 ? 38.345 52.184 31.634 1.00 34.24 86 ALA A C 1
ATOM 611 O O . ALA A 1 86 ? 38.258 52.366 30.434 1.00 34.09 86 ALA A O 1
ATOM 613 N N . ASN A 1 87 ? 37.294 51.998 32.415 1.00 34.21 87 ASN A N 1
ATOM 614 C CA . ASN A 1 87 ? 35.892 52.254 32.018 1.00 34.05 87 ASN A CA 1
ATOM 615 C C . ASN A 1 87 ? 35.293 51.225 31.051 1.00 34.10 87 ASN A C 1
ATOM 616 O O . ASN A 1 87 ? 34.233 51.454 30.503 1.00 33.45 87 ASN A O 1
ATOM 621 N N . GLN A 1 88 ? 35.967 50.094 30.859 1.00 34.59 88 GLN A N 1
ATOM 622 C CA . GLN A 1 88 ? 35.491 49.032 29.955 1.00 34.63 88 GLN A CA 1
ATOM 623 C C . GLN A 1 88 ? 34.748 47.913 30.723 1.00 33.87 88 GLN A C 1
ATOM 624 O O . GLN A 1 88 ? 35.336 47.253 31.537 1.00 34.84 88 GLN A O 1
ATOM 630 N N . VAL A 1 89 ? 33.460 47.698 30.450 1.00 33.28 89 VAL A N 1
ATOM 631 C CA . VAL A 1 89 ? 32.709 46.597 31.088 1.00 31.20 89 VAL A CA 1
ATOM 632 C C . VAL A 1 89 ? 33.277 45.199 30.705 1.00 30.48 89 VAL A C 1
ATOM 633 O O . VAL A 1 89 ? 33.431 44.868 29.543 1.00 29.96 89 VAL A O 1
ATOM 637 N N . VAL A 1 90 ? 33.620 44.431 31.728 1.00 29.46 90 VAL A N 1
ATOM 638 C CA . VAL A 1 90 ? 33.962 43.014 31.628 1.00 28.20 90 VAL A CA 1
ATOM 639 C C . VAL A 1 90 ? 32.825 42.142 32.200 1.00 27.47 90 VAL A C 1
ATOM 640 O O . VAL A 1 90 ? 32.400 42.339 33.334 1.00 26.41 90 VAL A O 1
ATOM 644 N N . ALA A 1 91 ? 32.378 41.179 31.402 1.00 26.43 91 ALA A N 1
ATOM 645 C CA . ALA A 1 91 ? 31.380 40.180 31.798 1.00 27.06 91 ALA A CA 1
ATOM 646 C C . ALA A 1 91 ? 32.056 38.799 32.090 1.00 28.10 91 ALA A C 1
ATOM 647 O O . ALA A 1 91 ? 32.742 38.238 31.240 1.00 25.58 91 ALA A O 1
ATOM 649 N N . LEU A 1 92 ? 31.813 38.302 33.299 1.00 29.18 92 LEU A N 1
ATOM 650 C CA . LEU A 1 92 ? 32.198 36.942 33.728 1.00 29.68 92 LEU A CA 1
ATOM 651 C C . LEU A 1 92 ? 30.936 36.238 34.184 1.00 29.89 92 LEU A C 1
ATOM 652 O O . LEU A 1 92 ? 30.442 36.529 35.247 1.00 30.52 92 LEU A O 1
ATOM 657 N N . GLY A 1 93 ? 30.444 35.304 33.393 1.00 30.16 93 GLY A N 1
ATOM 658 C CA . GLY A 1 93 ? 29.192 34.660 33.692 1.00 29.87 93 GLY A CA 1
ATOM 659 C C . GLY A 1 93 ? 28.145 35.759 33.591 1.00 30.49 93 GLY A C 1
ATOM 660 O O . GLY A 1 93 ? 28.093 36.484 32.608 1.00 30.22 93 GLY A O 1
ATOM 661 N N . THR A 1 94 ? 27.351 35.894 34.635 1.00 30.53 94 THR A N 1
ATOM 662 C CA . THR A 1 94 ? 26.299 36.907 34.688 1.00 31.62 94 THR A CA 1
ATOM 663 C C . THR A 1 94 ? 26.780 38.120 35.489 1.00 31.89 94 THR A C 1
ATOM 664 O O . THR A 1 94 ? 26.047 39.082 35.679 1.00 32.04 94 THR A O 1
ATOM 668 N N . THR A 1 95 ? 28.034 38.075 35.931 1.00 31.88 95 THR A N 1
ATOM 669 C CA . THR A 1 95 ? 28.599 39.157 36.703 1.00 32.19 95 THR A CA 1
ATOM 670 C C . THR A 1 95 ? 29.295 40.204 35.786 1.00 32.42 95 THR A C 1
ATOM 671 O O . THR A 1 95 ? 29.910 39.886 34.796 1.00 33.67 95 THR A O 1
ATOM 675 N N . LEU A 1 96 ? 29.137 41.467 36.135 1.00 32.90 96 LEU A N 1
ATOM 676 C CA . LEU A 1 96 ? 29.655 42.584 35.355 1.00 32.30 96 LEU A CA 1
ATOM 677 C C . LEU A 1 96 ? 30.621 43.341 36.243 1.00 31.59 96 LEU A C 1
ATOM 678 O O . LEU A 1 96 ? 30.387 43.500 37.416 1.00 31.42 96 LEU A O 1
ATOM 683 N N . PHE A 1 97 ? 31.737 43.756 35.689 1.00 32.00 97 PHE A N 1
ATOM 684 C CA . PHE A 1 97 ? 32.646 44.653 36.408 1.00 31.94 97 PHE A CA 1
ATOM 685 C C . PHE A 1 97 ? 33.433 45.550 35.507 1.00 30.65 97 PHE A C 1
ATOM 686 O O . PHE A 1 97 ? 33.474 45.382 34.282 1.00 29.94 97 PHE A O 1
ATOM 694 N N . LEU A 1 98 ? 34.029 46.553 36.108 1.00 30.98 98 LEU A N 1
ATOM 695 C CA . LEU A 1 98 ? 34.938 47.424 35.355 1.00 31.70 98 LEU A CA 1
ATOM 696 C C . LEU A 1 98 ? 35.999 48.034 36.228 1.00 31.74 98 LEU A C 1
ATOM 697 O O . LEU A 1 98 ? 35.916 47.973 37.465 1.00 31.80 98 LEU A O 1
ATOM 702 N N . LEU A 1 99 ? 37.013 48.547 35.554 1.00 31.83 99 LEU A N 1
ATOM 703 C CA . LEU A 1 99 ? 38.092 49.247 36.200 1.00 33.46 99 LEU A CA 1
ATOM 704 C C . LEU A 1 99 ? 37.820 50.702 36.051 1.00 32.52 99 LEU A C 1
ATOM 705 O O . LEU A 1 99 ? 37.469 51.183 34.983 1.00 31.34 99 LEU A O 1
ATOM 710 N N . VAL A 1 100 ? 38.021 51.377 37.164 1.00 32.07 100 VAL A N 1
ATOM 711 C CA . VAL A 1 100 ? 38.157 52.802 37.178 1.00 31.90 100 VAL A CA 1
ATOM 712 C C . VAL A 1 100 ? 39.598 53.166 37.504 1.00 32.23 100 VAL A C 1
ATOM 713 O O . VAL A 1 100 ? 40.329 52.415 38.179 1.00 32.60 100 VAL A O 1
ATOM 717 N N . ASP A 1 101 ? 39.988 54.316 36.996 1.00 32.36 101 ASP A N 1
ATOM 718 C CA . ASP A 1 101 ? 41.335 54.860 37.180 1.00 32.79 101 ASP A CA 1
ATOM 719 C C . ASP A 1 101 ? 41.196 56.300 37.685 1.00 32.65 101 ASP A C 1
ATOM 720 O O . ASP A 1 101 ? 40.472 57.107 37.116 1.00 31.69 101 ASP A O 1
ATOM 725 N N . TYR A 1 102 ? 41.840 56.569 38.804 1.00 33.36 102 TYR A N 1
ATOM 726 C CA . TYR A 1 102 ? 41.943 57.906 39.356 1.00 34.72 102 TYR A CA 1
ATOM 727 C C . TYR A 1 102 ? 43.344 58.381 38.993 1.00 36.12 102 TYR A C 1
ATOM 728 O O . TYR A 1 102 ? 44.325 57.943 39.584 1.00 36.78 102 TYR A O 1
ATOM 737 N N . ALA A 1 103 ? 43.413 59.239 37.983 1.00 37.69 103 ALA A N 1
ATOM 738 C CA . ALA A 1 103 ? 44.684 59.726 37.418 1.00 38.49 103 ALA A CA 1
ATOM 739 C C . ALA A 1 103 ? 45.133 61.016 38.111 1.00 39.01 103 ALA A C 1
ATOM 740 O O . ALA A 1 103 ? 45.695 60.962 39.212 1.00 40.19 103 ALA A O 1
ATOM 742 N N . SER B 1 3 ? 37.670 71.596 32.129 1.00 32.79 3 SER B N 1
ATOM 743 C CA . SER B 1 3 ? 37.463 70.156 32.557 1.00 33.96 3 SER B CA 1
ATOM 744 C C . SER B 1 3 ? 36.341 69.392 31.761 1.00 33.07 3 SER B C 1
ATOM 745 O O . SER B 1 3 ? 35.240 69.898 31.606 1.00 32.98 3 SER B O 1
ATOM 748 N N . ARG B 1 4 ? 36.629 68.182 31.280 1.00 32.36 4 ARG B N 1
ATOM 749 C CA . ARG B 1 4 ? 35.759 67.492 30.284 1.00 32.47 4 ARG B CA 1
ATOM 750 C C . ARG B 1 4 ? 34.958 66.255 30.740 1.00 31.66 4 ARG B C 1
ATOM 751 O O . ARG B 1 4 ? 35.496 65.184 30.952 1.00 31.23 4 ARG B O 1
ATOM 759 N N . PHE B 1 5 ? 33.649 66.410 30.810 1.00 31.33 5 PHE B N 1
ATOM 760 C CA . PHE B 1 5 ? 32.760 65.345 31.336 1.00 31.23 5 PHE B CA 1
ATOM 761 C C . PHE B 1 5 ? 32.023 64.611 30.232 1.00 31.48 5 PHE B C 1
ATOM 762 O O . PHE B 1 5 ? 31.438 65.234 29.330 1.00 33.15 5 PHE B O 1
ATOM 770 N N . LEU B 1 6 ? 32.075 63.281 30.300 1.00 31.62 6 LEU B N 1
ATOM 771 C CA . LEU B 1 6 ? 31.236 62.401 29.491 1.00 30.79 6 LEU B CA 1
ATOM 772 C C . LEU B 1 6 ? 30.410 61.443 30.382 1.00 31.33 6 LEU B C 1
ATOM 773 O O . LEU B 1 6 ? 30.806 61.098 31.491 1.00 30.92 6 LEU B O 1
ATOM 778 N N . LEU B 1 7 ? 29.257 61.015 29.880 1.00 31.58 7 LEU B N 1
ATOM 779 C CA . LEU B 1 7 ? 28.476 59.934 30.515 1.00 31.76 7 LEU B CA 1
ATOM 780 C C . LEU B 1 7 ? 28.568 58.716 29.641 1.00 30.97 7 LEU B C 1
ATOM 781 O O . LEU B 1 7 ? 28.252 58.777 28.495 1.00 30.38 7 LEU B O 1
ATOM 786 N N . LYS B 1 8 ? 28.991 57.609 30.211 1.00 32.44 8 LYS B N 1
ATOM 787 C CA . LYS B 1 8 ? 29.082 56.369 29.480 1.00 34.43 8 LYS B CA 1
ATOM 788 C C . LYS B 1 8 ? 27.892 55.517 29.895 1.00 36.06 8 LYS B C 1
ATOM 789 O O . LYS B 1 8 ? 27.662 55.315 31.078 1.00 37.22 8 LYS B O 1
ATOM 795 N N . VAL B 1 9 ? 27.160 55.020 28.907 1.00 38.00 9 VAL B N 1
ATOM 796 C CA . VAL B 1 9 ? 26.027 54.130 29.131 1.00 39.86 9 VAL B CA 1
ATOM 797 C C . VAL B 1 9 ? 26.633 52.747 29.125 1.00 40.94 9 VAL B C 1
ATOM 798 O O . VAL B 1 9 ? 27.107 52.302 28.111 1.00 41.58 9 VAL B O 1
ATOM 802 N N . LEU B 1 10 ? 26.664 52.102 30.280 1.00 41.97 10 LEU B N 1
ATOM 803 C CA . LEU B 1 10 ? 27.280 50.795 30.401 1.00 42.91 10 LEU B CA 1
ATOM 804 C C . LEU B 1 10 ? 26.327 49.723 29.792 1.00 45.26 10 LEU B C 1
ATOM 805 O O . LEU B 1 10 ? 25.094 49.748 29.981 1.00 45.68 10 LEU B O 1
ATOM 810 N N . ALA B 1 11 ? 26.923 48.833 29.007 1.00 46.68 11 ALA B N 1
ATOM 811 C CA . ALA B 1 11 ? 26.226 47.698 28.411 1.00 47.87 11 ALA B CA 1
ATOM 812 C C . ALA B 1 11 ? 27.253 46.570 28.547 1.00 48.49 11 ALA B C 1
ATOM 813 O O . ALA B 1 11 ? 28.449 46.806 28.301 1.00 49.77 11 ALA B O 1
ATOM 815 N N . GLY B 1 12 ? 26.840 45.397 29.014 1.00 49.07 12 GLY B N 1
ATOM 816 C CA . GLY B 1 12 ? 27.774 44.239 29.118 1.00 48.90 12 GLY B CA 1
ATOM 817 C C . GLY B 1 12 ? 27.996 43.493 27.798 1.00 49.60 12 GLY B C 1
ATOM 818 O O . GLY B 1 12 ? 29.046 42.843 27.584 1.00 50.60 12 GLY B O 1
ATOM 819 N N . ALA B 1 13 ? 27.013 43.600 26.904 1.00 49.51 13 ALA B N 1
ATOM 820 C CA . ALA B 1 13 ? 26.933 42.785 25.666 1.00 49.63 13 ALA B CA 1
ATOM 821 C C . ALA B 1 13 ? 27.470 43.501 24.431 1.00 49.44 13 ALA B C 1
ATOM 822 O O . ALA B 1 13 ? 27.259 43.018 23.306 1.00 49.54 13 ALA B O 1
ATOM 824 N N . ASN B 1 14 ? 28.157 44.626 24.645 1.00 48.87 14 ASN B N 1
ATOM 825 C CA . ASN B 1 14 ? 28.602 45.513 23.558 1.00 48.73 14 ASN B CA 1
ATOM 826 C C . ASN B 1 14 ? 29.328 46.736 24.090 1.00 47.86 14 ASN B C 1
ATOM 827 O O . ASN B 1 14 ? 29.354 46.974 25.304 1.00 47.45 14 ASN B O 1
ATOM 832 N N . ILE B 1 15 ? 29.876 47.521 23.167 1.00 47.21 15 ILE B N 1
ATOM 833 C CA . ILE B 1 15 ? 30.527 48.779 23.520 1.00 47.57 15 ILE B CA 1
ATOM 834 C C . ILE B 1 15 ? 29.461 49.826 23.860 1.00 47.55 15 ILE B C 1
ATOM 835 O O . ILE B 1 15 ? 28.808 50.362 22.980 1.00 49.77 15 ILE B O 1
ATOM 840 N N . GLY B 1 16 ? 29.282 50.112 25.131 1.00 46.28 16 GLY B N 1
ATOM 841 C CA . GLY B 1 16 ? 28.369 51.175 25.529 1.00 45.99 16 GLY B CA 1
ATOM 842 C C . GLY B 1 16 ? 28.835 52.534 24.987 1.00 44.90 16 GLY B C 1
ATOM 843 O O . GLY B 1 16 ? 30.049 52.834 24.968 1.00 46.69 16 GLY B O 1
ATOM 844 N N . ALA B 1 17 ? 27.875 53.356 24.567 1.00 42.61 17 ALA B N 1
ATOM 845 C CA . ALA B 1 17 ? 28.161 54.665 23.997 1.00 39.49 17 ALA B CA 1
ATOM 846 C C . ALA B 1 17 ? 28.431 55.683 25.078 1.00 38.02 17 ALA B C 1
ATOM 847 O O . ALA B 1 17 ? 27.965 55.595 26.206 1.00 37.68 17 ALA B O 1
ATOM 849 N N . GLU B 1 18 ? 29.229 56.665 24.717 1.00 36.47 18 GLU B N 1
ATOM 850 C CA . GLU B 1 18 ? 29.579 57.750 25.626 1.00 35.77 18 GLU B CA 1
ATOM 851 C C . GLU B 1 18 ? 29.239 59.113 24.988 1.00 33.43 18 GLU B C 1
ATOM 852 O O . GLU B 1 18 ? 29.511 59.339 23.809 1.00 32.38 18 GLU B O 1
ATOM 858 N N A PHE B 1 19 ? 28.625 59.985 25.775 0.50 32.40 19 PHE B N 1
ATOM 859 N N B PHE B 1 19 ? 28.625 59.984 25.775 0.50 32.32 19 PHE B N 1
ATOM 860 C CA A PHE B 1 19 ? 28.187 61.295 25.292 0.50 32.13 19 PHE B CA 1
ATOM 861 C CA B PHE B 1 19 ? 28.185 61.292 25.291 0.50 31.99 19 PHE B CA 1
ATOM 862 C C A PHE B 1 19 ? 28.815 62.441 26.087 0.50 31.47 19 PHE B C 1
ATOM 863 C C B PHE B 1 19 ? 28.813 62.441 26.087 0.50 31.39 19 PHE B C 1
ATOM 864 O O A PHE B 1 19 ? 28.751 62.479 27.302 0.50 31.62 19 PHE B O 1
ATOM 865 O O B PHE B 1 19 ? 28.745 62.482 27.301 0.50 31.55 19 PHE B O 1
ATOM 880 N N . HIS B 1 20 ? 29.474 63.347 25.376 1.00 31.02 20 HIS B N 1
ATOM 881 C CA . HIS B 1 20 ? 30.087 64.541 25.997 1.00 31.26 20 HIS B CA 1
ATOM 882 C C . HIS B 1 20 ? 28.988 65.491 26.569 1.00 31.90 20 HIS B C 1
ATOM 883 O O . HIS B 1 20 ? 28.047 65.854 25.882 1.00 32.27 20 HIS B O 1
ATOM 890 N N . LEU B 1 21 ? 29.120 65.835 27.831 1.00 32.03 21 LEU B N 1
ATOM 891 C CA . LEU B 1 21 ? 28.192 66.728 28.540 1.00 32.85 21 LEU B CA 1
ATOM 892 C C . LEU B 1 21 ? 28.824 68.110 28.700 1.00 33.57 21 LEU B C 1
ATOM 893 O O . LEU B 1 21 ? 29.750 68.264 29.501 1.00 34.89 21 LEU B O 1
ATOM 898 N N . ASP B 1 22 ? 28.339 69.095 27.948 1.00 33.33 22 ASP B N 1
ATOM 899 C CA . ASP B 1 22 ? 29.029 70.361 27.829 1.00 33.35 22 ASP B CA 1
ATOM 900 C C . ASP B 1 22 ? 28.914 71.144 29.111 1.00 33.24 22 ASP B C 1
ATOM 901 O O . ASP B 1 22 ? 27.893 71.096 29.789 1.00 32.68 22 ASP B O 1
ATOM 906 N N . SER B 1 23 ? 29.969 71.907 29.393 1.00 33.13 23 SER B N 1
ATOM 907 C CA . SER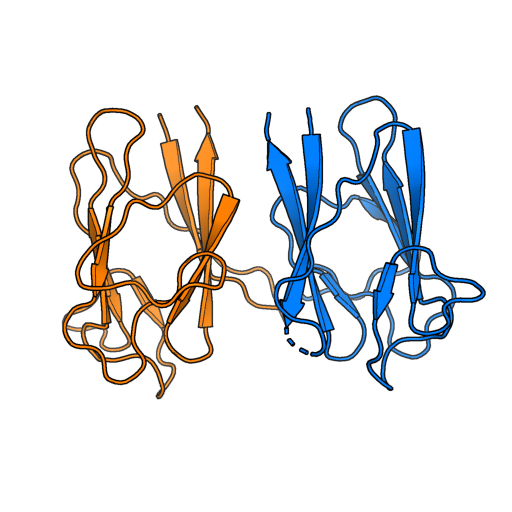 B 1 23 ? 30.000 72.700 30.575 1.00 32.68 23 SER B CA 1
ATOM 908 C C . SER B 1 23 ? 28.918 73.796 30.499 1.00 32.14 23 SER B C 1
ATOM 909 O O . SER B 1 23 ? 28.633 74.327 29.455 1.00 31.31 23 SER B O 1
ATOM 912 N N . GLY B 1 24 ? 28.276 74.073 31.619 1.00 32.84 24 GLY B N 1
ATOM 913 C CA . GLY B 1 24 ? 27.134 74.991 31.652 1.00 33.24 24 GLY B CA 1
ATOM 914 C C . GLY B 1 24 ? 25.785 74.387 31.218 1.00 34.75 24 GLY B C 1
ATOM 915 O O . GLY B 1 24 ? 24.734 75.060 31.303 1.00 34.17 24 GLY B O 1
ATOM 916 N N . LYS B 1 25 ? 25.792 73.152 30.716 1.00 35.18 25 LYS B N 1
ATOM 917 C CA . LYS B 1 25 ? 24.557 72.592 30.135 1.00 35.73 25 LYS B CA 1
ATOM 918 C C . LYS B 1 25 ? 23.843 71.603 31.064 1.00 35.33 25 LYS B C 1
ATOM 919 O O . LYS B 1 25 ? 24.423 71.047 32.015 1.00 33.67 25 LYS B O 1
ATOM 925 N N . THR B 1 26 ? 22.551 71.450 30.772 1.00 35.15 26 THR B N 1
ATOM 926 C CA . THR B 1 26 ? 21.645 70.559 31.480 1.00 34.36 26 THR B CA 1
ATOM 927 C C . THR B 1 26 ? 21.183 69.444 30.532 1.00 33.96 26 THR B C 1
ATOM 928 O O . THR B 1 26 ? 20.853 69.698 29.410 1.00 34.29 26 THR B O 1
ATOM 932 N N . TYR B 1 27 ? 21.152 68.224 31.017 1.00 33.02 27 TYR B N 1
ATOM 933 C CA . TYR B 1 27 ? 20.735 67.068 30.246 1.00 32.81 27 TYR B CA 1
ATOM 934 C C . TYR B 1 27 ? 19.699 66.249 31.088 1.00 32.51 27 TYR B C 1
ATOM 935 O O . TYR B 1 27 ? 19.839 66.046 32.295 1.00 30.94 27 TYR B O 1
ATOM 944 N N . ILE B 1 28 ? 18.648 65.838 30.419 1.00 31.89 28 ILE B N 1
ATOM 945 C CA . ILE B 1 28 ? 17.656 64.955 31.024 1.00 31.02 28 ILE B CA 1
ATOM 946 C C . ILE B 1 28 ? 17.901 63.579 30.497 1.00 30.37 28 ILE B C 1
ATOM 947 O O . ILE B 1 28 ? 17.946 63.386 29.299 1.00 30.72 28 ILE B O 1
ATOM 952 N N . VAL B 1 29 ? 18.053 62.637 31.410 1.00 30.40 29 VAL B N 1
ATOM 953 C CA . VAL B 1 29 ? 18.137 61.243 31.088 1.00 31.07 29 VAL B CA 1
ATOM 954 C C . VAL B 1 29 ? 16.721 60.644 31.279 1.00 31.41 29 VAL B C 1
ATOM 955 O O . VAL B 1 29 ? 16.073 60.877 32.299 1.00 31.00 29 VAL B O 1
ATOM 959 N N . GLY B 1 30 ? 16.273 59.887 30.295 1.00 30.48 30 GLY B N 1
ATOM 960 C CA . GLY B 1 30 ? 14.953 59.278 30.375 1.00 30.72 30 GLY B CA 1
ATOM 961 C C . GLY B 1 30 ? 14.747 58.346 29.226 1.00 30.50 30 GLY B C 1
ATOM 962 O O . GLY B 1 30 ? 15.655 58.148 28.437 1.00 32.08 30 GLY B O 1
ATOM 963 N N . SER B 1 31 ? 13.566 57.757 29.165 1.00 29.97 31 SER B N 1
ATOM 964 C CA . SER B 1 31 ? 13.196 56.776 28.152 1.00 29.16 31 SER B CA 1
ATOM 965 C C . SER B 1 31 ? 12.380 57.340 26.969 1.00 29.09 31 SER B C 1
ATOM 966 O O . SER B 1 31 ? 12.194 56.662 25.967 1.00 28.63 31 SER B O 1
ATOM 969 N N . ASP B 1 32 ? 11.933 58.584 27.082 1.00 28.79 32 ASP B N 1
ATOM 970 C CA . ASP B 1 32 ? 11.103 59.219 26.056 1.00 29.06 32 ASP B CA 1
ATOM 971 C C . ASP B 1 32 ? 11.841 60.205 25.132 1.00 28.98 32 ASP B C 1
ATOM 972 O O . ASP B 1 32 ? 12.209 61.314 25.552 1.00 29.36 32 ASP B O 1
ATOM 977 N N . PRO B 1 33 ? 12.027 59.822 23.856 1.00 29.44 33 PRO B N 1
ATOM 978 C CA . PRO B 1 33 ? 12.881 60.622 22.990 1.00 29.90 33 PRO B CA 1
ATOM 979 C C . PRO B 1 33 ? 12.367 62.028 22.689 1.00 30.55 33 PRO B C 1
ATOM 980 O O . PRO B 1 33 ? 13.134 62.875 22.239 1.00 30.40 33 PRO B O 1
ATOM 984 N N . GLN B 1 34 ? 11.088 62.273 22.939 1.00 32.17 34 GLN B N 1
ATOM 985 C CA . GLN B 1 34 ? 10.486 63.605 22.731 1.00 32.65 34 GLN B CA 1
ATOM 986 C C . GLN B 1 34 ? 10.805 64.605 23.858 1.00 32.75 34 GLN B C 1
ATOM 987 O O . GLN B 1 34 ? 10.768 65.796 23.622 1.00 33.80 34 GLN B O 1
ATOM 993 N N . VAL B 1 35 ? 11.131 64.105 25.050 1.00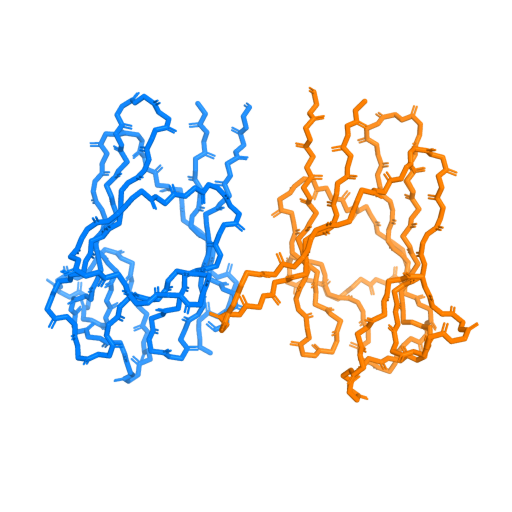 32.63 35 VAL B N 1
ATOM 994 C CA . VAL B 1 35 ? 11.396 64.920 26.237 1.00 31.87 35 VAL B CA 1
ATOM 995 C C . VAL B 1 35 ? 12.772 64.614 26.926 1.00 31.92 35 VAL B C 1
ATOM 996 O O . VAL B 1 35 ? 13.138 65.248 27.893 1.00 32.29 35 VAL B O 1
ATOM 1000 N N . ALA B 1 36 ? 13.517 63.639 26.458 1.00 31.76 36 ALA B N 1
ATOM 1001 C CA . ALA B 1 36 ? 14.818 63.338 27.075 1.00 31.63 36 ALA B CA 1
ATOM 1002 C C . ALA B 1 36 ? 15.958 63.623 26.085 1.00 31.28 36 ALA B C 1
ATOM 1003 O O . ALA B 1 36 ? 15.754 63.554 24.875 1.00 31.66 36 ALA B O 1
ATOM 1005 N N . ASP B 1 37 ? 17.138 63.911 26.605 1.00 30.77 37 ASP B N 1
ATOM 1006 C CA . ASP B 1 37 ? 18.347 64.227 25.752 1.00 31.41 37 ASP B CA 1
ATOM 1007 C C . ASP B 1 37 ? 19.267 63.036 25.645 1.00 30.97 37 ASP B C 1
ATOM 1008 O O . ASP B 1 37 ? 19.934 62.816 24.621 1.00 30.21 37 ASP B O 1
ATOM 1013 N N . ILE B 1 38 ? 19.364 62.311 26.745 1.00 32.53 38 ILE B N 1
ATOM 1014 C CA . ILE B 1 38 ? 20.037 61.016 26.761 1.00 32.97 38 ILE B CA 1
ATOM 1015 C C . ILE B 1 38 ? 18.900 59.981 26.971 1.00 33.09 38 ILE B C 1
ATOM 1016 O O . ILE B 1 38 ? 18.319 59.916 28.039 1.00 32.00 38 ILE B O 1
ATOM 1021 N N . VAL B 1 39 ? 18.650 59.164 25.959 1.00 33.43 39 VAL B N 1
ATOM 1022 C CA . VAL B 1 39 ? 17.428 58.335 25.892 1.00 35.00 39 VAL B CA 1
ATOM 1023 C C . VAL B 1 39 ? 17.734 56.845 25.819 1.00 36.68 39 VAL B C 1
ATOM 1024 O O . VAL B 1 39 ? 18.361 56.360 24.878 1.00 38.22 39 VAL B O 1
ATOM 1028 N N . LEU B 1 40 ? 17.295 56.141 26.830 1.00 38.75 40 LEU B N 1
ATOM 1029 C CA . LEU B 1 40 ? 17.362 54.688 26.882 1.00 40.31 40 LEU B CA 1
ATOM 1030 C C . LEU B 1 40 ? 15.891 54.160 26.966 1.00 41.35 40 LEU B C 1
ATOM 1031 O O . LEU B 1 40 ? 15.200 54.362 27.942 1.00 40.78 40 LEU B O 1
ATOM 1036 N N . SER B 1 41 ? 15.445 53.461 25.953 1.00 42.33 41 SER B N 1
ATOM 1037 C CA . SER B 1 41 ? 14.085 52.937 25.986 1.00 44.46 41 SER B CA 1
ATOM 1038 C C . SER B 1 41 ? 13.972 51.622 26.787 1.00 44.27 41 SER B C 1
ATOM 1039 O O . SER B 1 41 ? 13.605 50.590 26.257 1.00 45.30 41 SER B O 1
ATOM 1042 N N . ASP B 1 42 ? 14.331 51.729 28.0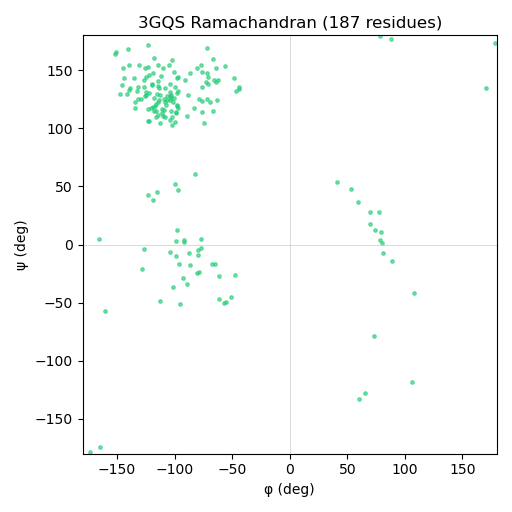62 1.00 43.87 42 ASP B N 1
ATOM 1043 C CA . ASP B 1 42 ? 14.201 50.685 29.071 1.00 43.41 42 ASP B CA 1
ATOM 1044 C C . ASP B 1 42 ? 12.995 51.079 29.924 1.00 42.37 42 ASP B C 1
ATOM 1045 O O . ASP B 1 42 ? 12.938 52.194 30.433 1.00 41.75 42 ASP B O 1
ATOM 1050 N N . MET B 1 43 ? 12.073 50.137 30.079 1.00 41.14 43 MET B N 1
ATOM 1051 C CA . MET B 1 43 ? 10.743 50.344 30.699 1.00 40.44 43 MET B CA 1
ATOM 1052 C C . MET B 1 43 ? 10.783 50.804 32.165 1.00 39.48 43 MET B C 1
ATOM 1053 O O . MET B 1 43 ? 9.852 51.439 32.660 1.00 39.53 43 MET B O 1
ATOM 1055 N N . SER B 1 44 ? 11.851 50.453 32.858 1.00 38.78 44 SER B N 1
ATOM 1056 C CA . SER B 1 44 ? 12.075 50.879 34.256 1.00 38.32 44 SER B CA 1
ATOM 1057 C C . SER B 1 44 ? 12.615 52.347 34.371 1.00 37.22 44 SER B C 1
ATOM 1058 O O . SER B 1 44 ? 12.787 52.869 35.479 1.00 37.16 44 SER B O 1
ATOM 1061 N N . ILE B 1 45 ? 12.897 52.983 33.238 1.00 35.42 45 ILE B N 1
ATOM 1062 C CA . ILE B 1 45 ? 13.339 54.388 33.225 1.00 35.30 45 ILE B CA 1
ATOM 1063 C C . ILE B 1 45 ? 12.157 55.303 32.852 1.00 34.35 45 ILE B C 1
ATOM 1064 O O . ILE B 1 45 ? 11.486 55.100 31.812 1.00 33.44 45 ILE B O 1
ATOM 1069 N N . SER B 1 46 ? 11.915 56.284 33.718 1.00 32.95 46 SER B N 1
ATOM 1070 C CA . SER B 1 46 ? 10.829 57.252 33.525 1.00 32.61 46 SER B CA 1
ATOM 1071 C C . SER B 1 46 ? 11.100 58.149 32.316 1.00 32.51 46 SER B C 1
ATOM 1072 O O . SER B 1 46 ? 12.238 58.312 31.874 1.00 31.16 46 SER B O 1
ATOM 1075 N N . ARG B 1 47 ? 10.023 58.734 31.819 1.00 32.34 47 ARG B N 1
ATOM 1076 C CA . ARG B 1 47 ? 10.060 59.571 30.627 1.00 32.59 47 ARG B CA 1
ATOM 1077 C C . ARG B 1 47 ? 11.083 60.696 30.802 1.00 32.49 47 ARG B C 1
ATOM 1078 O O . ARG B 1 47 ? 11.933 60.909 29.941 1.00 32.81 47 ARG B O 1
ATOM 1086 N N . GLN B 1 48 ? 11.005 61.391 31.919 1.00 31.82 48 GLN B N 1
ATOM 1087 C CA . GLN B 1 48 ? 12.098 62.228 32.397 1.00 32.10 48 GLN B CA 1
ATOM 1088 C C . GLN B 1 48 ? 12.463 61.728 33.791 1.00 32.45 48 GLN B C 1
ATOM 1089 O O . GLN B 1 48 ? 11.738 61.922 34.749 1.00 31.03 48 GLN B O 1
ATOM 1095 N N . HIS B 1 49 ? 13.599 61.044 33.864 1.00 32.70 49 HIS B N 1
ATOM 1096 C CA . HIS B 1 49 ? 13.996 60.326 35.063 1.00 33.47 49 HIS B CA 1
ATOM 1097 C C . HIS B 1 49 ? 14.942 61.158 35.950 1.00 33.44 49 HIS B C 1
ATOM 1098 O O . HIS B 1 49 ? 14.708 61.299 37.162 1.00 32.41 49 HIS B O 1
ATOM 1105 N N . ALA B 1 50 ? 16.001 61.693 35.340 1.00 33.52 50 ALA B N 1
ATOM 1106 C CA . ALA B 1 50 ? 17.026 62.426 36.091 1.00 33.32 50 ALA B CA 1
ATOM 1107 C C . ALA B 1 50 ? 17.438 63.632 35.282 1.00 34.03 50 ALA B C 1
ATOM 1108 O O . ALA B 1 50 ? 17.413 63.613 34.074 1.00 33.21 50 ALA B O 1
ATOM 1110 N N . LYS B 1 51 ? 17.917 64.653 35.974 1.00 35.56 51 LYS B N 1
ATOM 1111 C CA . LYS B 1 51 ? 18.473 65.835 35.327 1.00 36.29 51 LYS B CA 1
ATOM 1112 C C . LYS B 1 51 ? 19.901 66.022 35.796 1.00 36.16 51 LYS B C 1
ATOM 1113 O O . LYS B 1 51 ? 20.191 66.003 36.980 1.00 36.37 51 LYS B O 1
ATOM 1119 N N . ILE B 1 52 ? 20.779 66.203 34.838 1.00 36.40 52 ILE B N 1
ATOM 1120 C CA . ILE B 1 52 ? 22.200 66.289 35.084 1.00 36.13 52 ILE B CA 1
ATOM 1121 C C . ILE B 1 52 ? 22.670 67.670 34.680 1.00 36.72 52 ILE B C 1
ATOM 1122 O O . ILE B 1 52 ? 22.511 68.090 33.551 1.00 37.60 52 ILE B O 1
ATOM 1127 N N . ILE B 1 53 ? 23.198 68.394 35.631 1.00 36.27 53 ILE B N 1
ATOM 1128 C CA . ILE B 1 53 ? 23.597 69.768 35.406 1.00 37.18 53 ILE B CA 1
ATOM 1129 C C . ILE B 1 53 ? 25.119 69.859 35.548 1.00 36.49 53 ILE B C 1
ATOM 1130 O O . ILE B 1 53 ? 25.670 69.568 36.591 1.00 35.75 53 ILE B O 1
ATOM 1135 N N A ILE B 1 54 ? 25.758 70.299 34.469 0.70 36.52 54 ILE B N 1
ATOM 1136 N N B ILE B 1 54 ? 25.781 70.268 34.489 0.30 36.96 54 ILE B N 1
ATOM 1137 C CA A ILE B 1 54 ? 27.219 70.483 34.408 0.70 36.18 54 ILE B CA 1
ATOM 1138 C CA B ILE B 1 54 ? 27.225 70.382 34.546 0.30 37.15 54 ILE B CA 1
ATOM 1139 C C A ILE B 1 54 ? 27.587 71.908 34.799 0.70 36.90 54 ILE B C 1
ATOM 1140 C C B ILE B 1 54 ? 27.646 71.841 34.757 0.30 37.43 54 ILE B C 1
ATOM 1141 O O A ILE B 1 54 ? 27.073 72.874 34.232 0.70 36.54 54 ILE B O 1
ATOM 1142 O O B ILE B 1 54 ? 27.219 72.748 34.041 0.30 37.37 54 ILE B O 1
ATOM 1151 N N . GLY B 1 55 ? 28.469 72.031 35.779 1.00 37.44 55 GLY B N 1
ATOM 1152 C CA . GLY B 1 55 ? 28.971 73.337 36.177 1.00 38.54 55 GLY B CA 1
ATOM 1153 C C . GLY B 1 55 ? 29.966 73.928 35.189 1.00 39.89 55 GLY B C 1
ATOM 1154 O O . GLY B 1 55 ? 30.150 73.434 34.084 1.00 40.79 55 GLY B O 1
ATOM 1155 N N . ASN B 1 56 ? 30.558 75.032 35.599 1.00 41.74 56 ASN B N 1
ATOM 1156 C CA . ASN B 1 56 ? 31.587 75.735 34.839 1.00 43.10 56 ASN B CA 1
ATOM 1157 C C . ASN B 1 56 ? 32.878 75.667 35.633 1.00 43.22 56 ASN B C 1
ATOM 1158 O O . ASN B 1 56 ? 33.550 76.672 35.805 1.00 44.29 56 ASN B O 1
ATOM 1163 N N . ASP B 1 57 ? 33.207 74.492 36.157 1.00 43.75 57 ASP B N 1
ATOM 1164 C CA . ASP B 1 57 ? 34.130 74.426 37.322 1.00 44.10 57 ASP B CA 1
ATOM 1165 C C . ASP B 1 57 ? 34.744 73.080 37.690 1.00 43.69 57 ASP B C 1
ATOM 1166 O O . ASP B 1 57 ? 35.447 72.998 38.698 1.00 44.50 57 ASP B O 1
ATOM 1171 N N . ASN B 1 58 ? 34.505 72.045 36.897 1.00 42.97 58 ASN B N 1
ATOM 1172 C CA . ASN B 1 58 ? 34.841 70.653 37.294 1.00 42.71 58 ASN B CA 1
ATOM 1173 C C . ASN B 1 58 ? 33.784 70.125 38.287 1.00 41.49 58 ASN B C 1
ATOM 1174 O O . ASN B 1 58 ? 34.091 69.277 39.119 1.00 41.28 58 ASN B O 1
ATOM 1179 N N . SER B 1 59 ? 32.549 70.630 38.194 1.00 40.81 59 SER B N 1
ATOM 1180 C CA . SER B 1 59 ? 31.433 70.174 39.096 1.00 39.98 59 SER B CA 1
ATOM 1181 C C . SER B 1 59 ? 30.196 69.670 38.288 1.00 38.15 59 SER B C 1
ATOM 1182 O O . SER B 1 59 ? 29.885 70.173 37.215 1.00 37.74 59 SER B O 1
ATOM 1185 N N . VAL B 1 60 ? 29.538 68.644 38.817 1.00 36.89 60 VAL B N 1
ATOM 1186 C CA . VAL B 1 60 ? 28.345 68.009 38.201 1.00 34.23 60 VAL B CA 1
ATOM 1187 C C . VAL B 1 60 ? 27.316 67.697 39.291 1.00 34.03 60 VAL B C 1
ATOM 1188 O O . VAL B 1 60 ? 27.636 67.204 40.365 1.00 32.45 60 VAL B O 1
ATOM 1192 N N . LEU B 1 61 ? 26.066 68.027 39.001 1.00 34.02 61 LEU B N 1
ATOM 1193 C CA . LEU B 1 61 ? 24.938 67.747 39.907 1.00 33.77 61 LEU B CA 1
ATOM 1194 C C . LEU B 1 61 ? 23.958 66.822 39.202 1.00 33.01 61 LEU B C 1
ATOM 1195 O O . LEU B 1 61 ? 23.782 66.912 38.003 1.00 33.78 61 LEU B O 1
ATOM 1200 N N . ILE B 1 62 ? 23.299 65.959 39.952 1.00 32.61 62 ILE B N 1
ATOM 1201 C CA . ILE B 1 62 ? 22.316 65.030 39.371 1.00 31.30 62 ILE B CA 1
ATOM 1202 C C . ILE B 1 62 ? 21.070 65.111 40.236 1.00 31.17 62 ILE B C 1
ATOM 1203 O O . ILE B 1 62 ? 21.128 64.984 41.472 1.00 28.54 62 ILE B O 1
ATOM 1208 N N . GLU B 1 63 ? 19.960 65.402 39.568 1.00 31.25 63 GLU B N 1
ATOM 120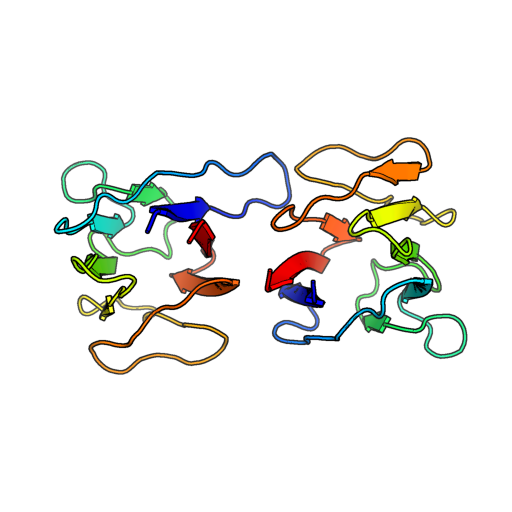9 C CA . GLU B 1 63 ? 18.657 65.564 40.249 1.00 31.51 63 GLU B CA 1
ATOM 1210 C C . GLU B 1 63 ? 17.674 64.462 39.857 1.00 30.03 63 GLU B C 1
ATOM 1211 O O . GLU B 1 63 ? 17.514 64.177 38.719 1.00 30.13 63 GLU B O 1
ATOM 1217 N N . ASP B 1 64 ? 16.999 63.894 40.832 1.00 31.32 64 ASP B N 1
ATOM 1218 C CA . ASP B 1 64 ? 15.831 63.018 40.664 1.00 31.80 64 ASP B CA 1
ATOM 1219 C C . ASP B 1 64 ? 14.555 63.829 40.319 1.00 32.81 64 ASP B C 1
ATOM 1220 O O . ASP B 1 64 ? 14.129 64.719 41.062 1.00 33.49 64 ASP B O 1
ATOM 1225 N N . LEU B 1 65 ? 13.936 63.494 39.194 1.00 33.85 65 LEU B N 1
ATOM 1226 C CA . LEU B 1 65 ? 12.715 64.187 38.714 1.00 33.74 65 LEU B CA 1
ATOM 1227 C C . LEU B 1 65 ? 11.424 63.441 39.107 1.00 34.80 65 LEU B C 1
ATOM 1228 O O . LEU B 1 65 ? 10.518 63.271 38.309 1.00 34.46 65 LEU B O 1
ATOM 1233 N N . GLY B 1 66 ? 11.339 63.030 40.355 1.00 36.52 66 GLY B N 1
ATOM 1234 C CA . GLY B 1 66 ? 10.134 62.340 40.862 1.00 37.85 66 GLY B CA 1
ATOM 1235 C C . GLY B 1 66 ? 9.948 60.931 40.285 1.00 39.42 66 GLY B C 1
ATOM 1236 O O . GLY B 1 66 ? 8.857 60.394 40.232 1.00 39.70 66 GLY B O 1
ATOM 1237 N N . SER B 1 67 ? 11.064 60.315 39.930 1.00 40.99 67 SER B N 1
ATOM 1238 C CA . SER B 1 67 ? 11.070 59.058 39.221 1.00 41.56 67 SER B CA 1
ATOM 1239 C C . SER B 1 67 ? 10.620 57.956 40.149 1.00 42.14 67 SER B C 1
ATOM 1240 O O . SER B 1 67 ? 10.915 57.980 41.364 1.00 41.47 67 SER B O 1
ATOM 1243 N N . LYS B 1 68 ? 9.890 57.002 39.577 1.00 42.70 68 LYS B N 1
ATOM 1244 C CA . LYS B 1 68 ? 9.341 55.875 40.329 1.00 43.06 68 LYS B CA 1
ATOM 1245 C C . LYS B 1 68 ? 10.447 55.083 41.055 1.00 43.23 68 LYS B C 1
ATOM 1246 O O . LYS B 1 68 ? 10.374 54.813 42.258 1.00 42.98 68 LYS B O 1
ATOM 1248 N N . ASN B 1 69 ? 11.474 54.727 40.294 1.00 43.52 69 ASN B N 1
ATOM 1249 C CA . ASN B 1 69 ? 12.596 53.925 40.802 1.00 43.59 69 ASN B CA 1
ATOM 1250 C C . ASN B 1 69 ? 13.736 54.721 41.448 1.00 43.67 69 ASN B C 1
ATOM 1251 O O . ASN B 1 69 ? 14.639 54.133 42.049 1.00 45.07 69 ASN B O 1
ATOM 1256 N N . GLY B 1 70 ? 13.686 56.039 41.357 1.00 42.28 70 GLY B N 1
ATOM 1257 C CA . GLY B 1 70 ? 14.710 56.879 42.015 1.00 41.33 70 GLY B CA 1
ATOM 1258 C C . GLY B 1 70 ? 16.024 56.958 41.264 1.00 39.91 70 GLY B C 1
ATOM 1259 O O . GLY B 1 70 ? 16.181 56.410 40.181 1.00 38.70 70 GLY B O 1
ATOM 1260 N N . VAL B 1 71 ? 16.953 57.705 41.826 1.00 39.36 71 VAL B N 1
ATOM 1261 C CA . VAL B 1 71 ? 18.313 57.822 41.260 1.00 39.21 71 VAL B CA 1
ATOM 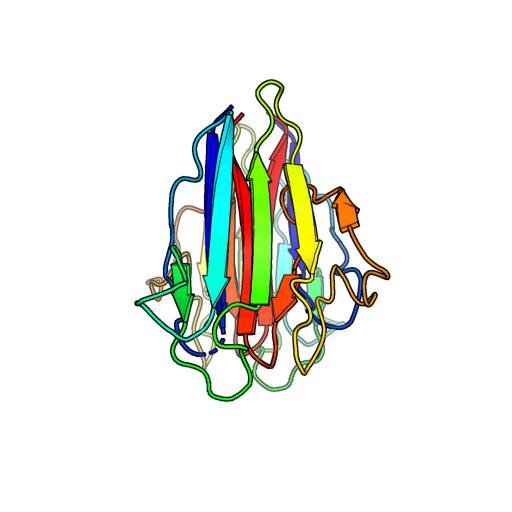1262 C C . VAL B 1 71 ? 19.279 57.284 42.305 1.00 39.03 71 VAL B C 1
ATOM 1263 O O . VAL B 1 71 ? 19.239 57.700 43.478 1.00 39.33 71 VAL B O 1
ATOM 1267 N N . ILE B 1 72 ? 20.097 56.334 41.900 1.00 38.83 72 ILE B N 1
ATOM 1268 C CA . ILE B 1 72 ? 21.033 55.650 42.811 1.00 39.44 72 ILE B CA 1
ATOM 1269 C C . ILE B 1 72 ? 22.435 55.969 42.343 1.00 39.71 72 ILE B C 1
ATOM 1270 O O . ILE B 1 72 ? 22.793 55.637 41.236 1.00 39.57 72 ILE B O 1
ATOM 1275 N N . VAL B 1 73 ? 23.176 56.692 43.178 1.00 39.90 73 VAL B N 1
ATOM 1276 C CA . VAL B 1 73 ? 24.548 57.111 42.872 1.00 39.45 73 VAL B CA 1
ATOM 1277 C C . VAL B 1 73 ? 25.498 56.328 43.756 1.00 39.23 73 VAL B C 1
ATOM 1278 O O . VAL B 1 73 ? 25.451 56.439 44.972 1.00 38.45 73 VAL B O 1
ATOM 1282 N N . GLU B 1 74 ? 26.341 55.499 43.150 1.00 40.14 74 GLU B N 1
ATOM 1283 C CA . GLU B 1 74 ? 27.436 54.826 43.911 1.00 40.20 74 GLU B CA 1
ATOM 1284 C C . GLU B 1 74 ? 26.834 54.099 45.138 1.00 40.24 74 GLU B C 1
ATOM 1285 O O . GLU B 1 74 ? 27.303 54.218 46.287 1.00 39.00 74 GLU B O 1
ATOM 1291 N N . GLY B 1 75 ? 25.767 53.351 44.853 1.00 40.40 75 GLY B N 1
ATOM 1292 C CA . GLY B 1 75 ? 25.071 52.556 45.856 1.00 41.00 75 GLY B CA 1
ATOM 1293 C C . GLY B 1 75 ? 23.955 53.252 46.617 1.00 42.00 75 GLY B C 1
ATOM 1294 O O . GLY B 1 75 ? 23.164 52.580 47.267 1.00 42.44 75 GLY B O 1
ATOM 1295 N N . ARG B 1 76 ? 23.871 54.580 46.533 1.00 42.16 76 ARG B N 1
ATOM 1296 C CA . ARG B 1 76 ? 23.020 55.350 47.459 1.00 42.50 76 ARG B CA 1
ATOM 1297 C C . ARG B 1 76 ? 21.865 56.066 46.724 1.00 42.16 76 ARG B C 1
ATOM 1298 O O . ARG B 1 76 ? 22.091 56.841 45.801 1.00 40.62 76 ARG B O 1
ATOM 1300 N N . LYS B 1 77 ? 20.634 55.749 47.121 1.00 42.52 77 LYS B N 1
ATOM 1301 C CA . LYS B 1 77 ? 19.453 56.431 46.591 1.00 43.05 77 LYS B CA 1
ATOM 1302 C C . LYS B 1 77 ? 19.484 57.874 47.058 1.00 42.74 77 LYS B C 1
ATOM 1303 O O . LYS B 1 77 ? 19.404 58.136 48.251 1.00 43.54 77 LYS B O 1
ATOM 1309 N N . ILE B 1 78 ? 19.626 58.801 46.112 1.00 42.73 78 ILE B N 1
ATOM 1310 C CA . ILE B 1 78 ? 19.762 60.224 46.455 1.00 42.95 78 ILE B CA 1
ATOM 1311 C C . ILE B 1 78 ? 18.396 60.797 46.827 1.00 42.59 78 ILE B C 1
ATOM 1312 O O . ILE B 1 78 ? 17.339 60.299 46.415 1.00 42.81 78 ILE B O 1
ATOM 1317 N N . GLU B 1 79 ? 18.442 61.841 47.623 1.00 42.66 79 GLU B N 1
ATOM 1318 C CA . GLU B 1 79 ? 17.234 62.588 47.990 1.00 42.14 79 GLU B CA 1
ATOM 1319 C C . GLU B 1 79 ? 17.335 63.919 47.253 1.00 41.96 79 GLU B C 1
ATOM 1320 O O . GLU B 1 79 ? 18.192 64.762 47.580 1.00 42.60 79 GLU B O 1
ATOM 1323 N N . HIS B 1 80 ? 16.474 64.083 46.243 1.00 40.73 80 HIS B N 1
ATOM 1324 C CA . HIS B 1 80 ? 16.351 65.331 45.474 1.00 39.42 80 HIS B CA 1
ATOM 1325 C C . HIS B 1 80 ? 17.535 65.571 44.499 1.00 39.07 80 HIS B C 1
ATOM 1326 O O . HIS B 1 80 ? 17.395 65.357 43.301 1.00 38.43 80 HIS B O 1
ATOM 1333 N N . GLN B 1 81 ? 18.665 66.033 45.027 1.00 37.72 81 GLN B N 1
ATOM 1334 C CA . GLN B 1 81 ? 19.834 66.387 44.216 1.00 36.88 81 GLN B CA 1
ATOM 1335 C C . GLN B 1 81 ? 21.170 66.032 44.925 1.00 36.27 81 GLN B C 1
ATOM 1336 O O . GLN B 1 81 ? 21.340 66.142 46.114 1.00 35.84 81 GLN B O 1
ATOM 1342 N N . SER B 1 82 ? 22.121 65.610 44.155 1.00 36.30 82 SER B N 1
ATOM 1343 C CA . SER B 1 82 ? 23.387 65.189 44.712 1.00 36.17 82 SER B CA 1
ATOM 1344 C C . SER B 1 82 ? 24.505 65.607 43.787 1.00 35.49 82 SER B C 1
ATOM 1345 O O . SER B 1 82 ? 24.278 65.800 42.605 1.00 34.91 82 SER B O 1
ATOM 1348 N N A THR B 1 83 ? 25.704 65.759 44.344 0.50 35.35 83 THR B N 1
ATOM 1349 N N B THR B 1 83 ? 25.705 65.761 44.340 0.50 35.10 83 THR B N 1
ATOM 1350 C CA A THR B 1 83 ? 26.923 65.839 43.533 0.50 35.12 83 THR B CA 1
ATOM 1351 C CA B THR B 1 83 ? 26.908 65.847 43.509 0.50 34.62 83 THR B CA 1
ATOM 1352 C C A THR B 1 83 ? 27.124 64.507 42.807 0.50 34.56 83 THR B C 1
ATOM 1353 C C B THR B 1 83 ? 27.122 64.509 42.804 0.50 34.31 83 THR B C 1
ATOM 1354 O O A THR B 1 83 ? 26.695 63.464 43.276 0.50 34.57 83 THR B O 1
ATOM 1355 O O B THR B 1 83 ? 26.700 63.469 43.282 0.50 34.32 83 THR B O 1
ATOM 1362 N N . LEU B 1 84 ? 27.741 64.565 41.640 1.00 34.28 84 LEU B N 1
ATOM 1363 C CA . LEU B 1 84 ? 28.118 63.366 40.886 1.00 34.16 84 LEU B CA 1
ATOM 1364 C C . LEU B 1 84 ? 29.565 63.644 40.512 1.00 34.67 84 LEU B C 1
ATOM 1365 O O . LEU B 1 84 ? 29.898 64.739 40.018 1.00 35.44 84 LEU B O 1
ATOM 1370 N N . SER B 1 85 ? 30.444 62.706 40.826 1.00 34.10 85 SER B N 1
ATOM 1371 C CA . SER B 1 85 ? 31.852 62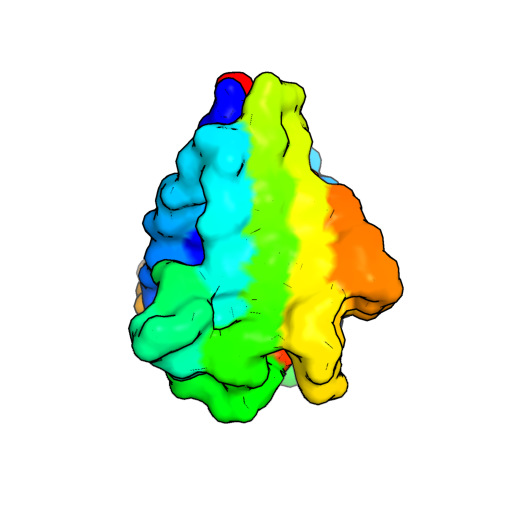.927 40.520 1.00 33.71 85 SER B CA 1
ATOM 1372 C C . SER B 1 85 ? 32.427 61.839 39.637 1.00 32.43 85 SER B C 1
ATOM 1373 O O . SER B 1 85 ? 31.791 60.825 39.362 1.00 31.19 85 SER B O 1
ATOM 1376 N N . ALA B 1 86 ? 33.651 62.097 39.199 1.00 32.10 86 ALA B N 1
ATOM 1377 C CA . ALA B 1 86 ? 34.440 61.216 38.328 1.00 31.03 86 ALA B CA 1
ATOM 1378 C C . ALA B 1 86 ? 34.379 59.798 38.856 1.00 29.78 86 ALA B C 1
ATOM 1379 O O . ALA B 1 86 ? 34.462 59.574 40.041 1.00 28.65 86 ALA B O 1
ATOM 1381 N N . ASN B 1 87 ? 34.104 58.866 37.964 1.00 30.50 87 ASN B N 1
ATOM 1382 C CA . ASN B 1 87 ? 34.213 57.412 38.244 1.00 31.20 87 ASN B CA 1
ATOM 1383 C C . ASN B 1 87 ? 33.024 56.841 39.048 1.00 31.90 87 ASN B C 1
ATOM 1384 O O . ASN B 1 87 ? 33.051 55.661 39.436 1.00 32.60 87 ASN B O 1
ATOM 1389 N N . GLN B 1 88 ? 32.018 57.669 39.319 1.00 31.96 88 GLN B N 1
ATOM 1390 C CA . GLN B 1 88 ? 30.849 57.209 40.068 1.00 32.23 88 GLN B CA 1
ATOM 1391 C C . GLN B 1 88 ? 29.853 56.613 39.111 1.00 32.83 88 GLN B C 1
ATOM 1392 O O . GLN B 1 88 ? 29.784 57.003 37.927 1.00 33.32 88 GLN B O 1
ATOM 1398 N N . VAL B 1 89 ? 29.139 55.609 39.609 1.00 32.92 89 VAL B N 1
ATOM 1399 C CA . VAL B 1 89 ? 28.163 54.859 38.804 1.00 33.06 89 VAL B CA 1
ATOM 1400 C C . VAL B 1 89 ? 26.764 55.247 39.285 1.00 33.75 89 VAL B C 1
ATOM 1401 O O . VAL B 1 89 ? 26.510 55.337 40.513 1.00 33.44 89 VAL B O 1
ATOM 1405 N N . VAL B 1 90 ? 25.895 55.501 38.316 1.00 33.72 90 VAL B N 1
ATOM 1406 C CA . VAL B 1 90 ? 24.501 55.889 38.550 1.00 33.72 90 VAL B CA 1
ATOM 1407 C C . VAL B 1 90 ? 23.572 54.772 37.993 1.00 34.59 90 VAL B C 1
ATOM 1408 O O . VAL B 1 90 ? 23.745 54.295 36.859 1.00 34.16 90 VAL B O 1
ATOM 1412 N N . ALA B 1 91 ? 22.628 54.323 38.815 1.00 34.53 91 ALA B N 1
ATOM 1413 C CA . ALA B 1 91 ? 21.582 53.368 38.386 1.00 34.52 91 ALA B CA 1
ATOM 1414 C C . ALA B 1 91 ? 20.257 54.117 38.277 1.00 34.69 91 ALA B C 1
ATOM 1415 O O . ALA B 1 91 ? 19.799 54.734 39.238 1.00 34.28 91 ALA B O 1
ATOM 1417 N N . LEU B 1 92 ? 19.711 54.097 37.075 1.00 34.97 92 LEU B N 1
ATOM 1418 C CA . LEU B 1 92 ? 18.356 54.548 36.792 1.00 36.07 92 LEU B CA 1
ATOM 1419 C C . LEU B 1 92 ? 17.604 53.314 36.303 1.00 35.81 92 LEU B C 1
ATOM 1420 O O . LEU B 1 92 ? 17.914 52.817 35.231 1.00 35.90 92 LEU B O 1
ATOM 1425 N N . GLY B 1 93 ? 16.669 52.800 37.095 1.00 36.33 93 GLY B N 1
ATOM 1426 C CA . GLY B 1 93 ? 16.003 51.540 36.743 1.00 36.45 93 GLY B CA 1
ATOM 1427 C C . GLY B 1 93 ? 17.068 50.432 36.658 1.00 37.48 93 GLY B C 1
ATOM 1428 O O . GLY B 1 93 ? 17.889 50.301 37.569 1.00 37.02 93 GLY B O 1
ATOM 1429 N N . THR B 1 94 ? 17.038 49.633 35.586 1.00 37.80 94 THR B N 1
ATOM 1430 C CA . THR B 1 94 ? 18.051 48.565 35.360 1.00 38.04 94 THR B CA 1
ATOM 1431 C C . THR B 1 94 ? 19.273 49.021 34.513 1.00 37.80 94 THR B C 1
ATOM 1432 O O . THR B 1 94 ? 20.113 48.237 34.190 1.00 38.07 94 THR B O 1
ATOM 1436 N N . THR B 1 95 ? 19.342 50.281 34.121 1.00 37.35 95 THR B N 1
ATOM 1437 C CA . THR B 1 95 ? 20.500 50.762 33.341 1.00 36.80 95 THR B CA 1
ATOM 1438 C C . THR B 1 95 ? 21.520 51.460 34.233 1.00 35.04 95 THR B C 1
ATOM 1439 O O . THR B 1 95 ? 21.190 52.172 35.168 1.00 33.62 95 THR B O 1
ATOM 1443 N N . LEU B 1 96 ? 22.769 51.239 33.892 1.00 35.08 96 LEU B N 1
ATOM 1444 C CA . LEU B 1 96 ? 23.885 51.787 34.650 1.00 34.63 96 LEU B CA 1
ATOM 1445 C C . LEU B 1 96 ? 24.651 52.790 33.795 1.00 34.32 96 LEU B C 1
ATOM 1446 O O . LEU B 1 96 ? 24.880 52.577 32.606 1.00 33.86 96 LEU B O 1
ATOM 1451 N N . PHE B 1 97 ? 25.075 53.878 34.421 1.00 33.86 97 PHE B N 1
ATOM 1452 C CA . PHE B 1 97 ? 25.827 54.886 33.728 1.00 34.43 97 PHE B CA 1
ATOM 1453 C C . PHE B 1 97 ? 27.065 55.249 34.537 1.00 34.14 97 PHE B C 1
ATOM 1454 O O . PHE B 1 97 ? 27.037 55.175 35.765 1.00 35.27 97 PHE B O 1
ATOM 1462 N N . LEU B 1 98 ? 28.094 55.728 33.849 1.00 32.52 98 LEU B N 1
ATOM 1463 C CA . LEU B 1 98 ? 29.357 56.119 34.462 1.00 31.47 98 LEU B CA 1
ATOM 1464 C C . LEU B 1 98 ? 29.692 57.545 34.098 1.00 30.82 98 LEU B C 1
ATOM 1465 O O . LEU B 1 98 ? 29.669 57.911 32.929 1.00 31.67 98 LEU B O 1
ATOM 1470 N N . LEU B 1 99 ? 29.982 58.352 35.096 1.00 30.46 99 LEU B N 1
ATOM 1471 C CA . LEU B 1 99 ? 30.515 59.684 34.840 1.00 31.18 99 LEU B CA 1
ATOM 1472 C C . LEU B 1 99 ? 32.031 59.599 34.612 1.00 30.10 99 LEU B C 1
ATOM 1473 O O . LEU B 1 99 ? 32.765 59.177 35.483 1.00 28.18 99 LEU B O 1
ATOM 1478 N N . VAL B 1 100 ? 32.439 59.986 33.423 1.00 30.56 100 VAL B N 1
ATOM 1479 C CA . VAL B 1 100 ? 33.862 60.078 33.050 1.00 31.85 100 VAL B CA 1
ATOM 1480 C C . VAL B 1 100 ? 34.308 61.563 33.041 1.00 32.72 100 VAL B C 1
ATOM 1481 O O . VAL B 1 100 ? 33.595 62.441 32.542 1.00 32.52 100 VAL B O 1
ATOM 1485 N N . ASP B 1 101 ? 35.495 61.817 33.560 1.00 33.96 101 ASP B N 1
ATOM 1486 C CA . ASP B 1 101 ? 36.078 63.175 33.670 1.00 34.78 101 ASP B CA 1
ATOM 1487 C C . ASP B 1 101 ? 37.530 63.151 33.200 1.00 36.02 101 ASP B C 1
ATOM 1488 O O . ASP B 1 101 ? 38.337 62.448 33.777 1.00 36.34 101 ASP B O 1
ATOM 1493 N N . TYR B 1 102 ? 37.850 63.891 32.144 1.00 37.42 102 TYR B N 1
ATOM 1494 C CA . TYR B 1 102 ? 39.268 64.238 31.804 1.00 38.48 102 TYR B CA 1
ATOM 1495 C C . TYR B 1 102 ? 39.561 65.662 32.293 1.00 39.46 102 TYR B C 1
ATOM 1496 O O . TYR B 1 102 ? 39.050 66.628 31.716 1.00 40.38 102 TYR B O 1
ATOM 1505 N N . ALA B 1 103 ? 40.321 65.789 33.379 1.00 40.24 103 ALA B N 1
ATOM 1506 C CA . ALA B 1 103 ? 40.667 67.133 33.973 1.00 41.00 103 ALA B CA 1
ATOM 1507 C C . ALA B 1 103 ? 42.031 67.678 33.526 1.00 41.51 103 ALA B C 1
ATOM 1508 O O . ALA B 1 103 ? 42.545 67.332 32.447 1.00 42.49 103 ALA B O 1
#

Nearest PDB structures (foldseek):
  3gqs-assembly2_B  TM=1.010E+00  e=2.748E-19  Chlamydia trachomatis D/UW-3/CX
  3gqs-assembly1_A  TM=9.708E-01  e=4.205E-16  Chlamydia trachomatis D/UW-3/CX
  3unm-assembly1_A  TM=8.705E-01  e=5.364E-07  Homo sapiens
  2aff-assembly1_A  TM=8.465E-01  e=4.558E-07  Homo sapiens
  7wrg-assembly2_B  TM=8.207E-01  e=5.033E-04  Caenorhabditis elegans

Organism: Chlamydia trachomatis serovar D (strain ATCC VR-885 / DSM 19411 / UW-3/Cx) (NCBI:txid272561)

Radius of gyration: 17.39 Å; Cα contacts (8 Å, |Δi|>4): 567; chains: 2; bounding box: 45×48×25 Å

Secondary structure (DSSP, 8-state):
-EEEEEE----TT-EEEE-TT-EEEEES-TTT-SEE---TTS-SS-EEEEE-TTS-EEEEE-S-SS--EETTEE-SSEEE--TT--EEETTEEEEEEEE-/-EEEEEE--SSS---EEEE-TT-EEEEES-TTT-SEE---TTS-TT-EEEEE-SSS-EEEEE-S-SS--EETTEE-SSEEE--TT-EEEETTEEEEEEEE-